Protein AF-A0A3U8JEK8-F1 (afdb_monomer_lite)

Structure (mmCIF, N/CA/C/O backbone):
data_AF-A0A3U8JEK8-F1
#
_entry.id   AF-A0A3U8JEK8-F1
#
loop_
_atom_site.group_PDB
_atom_site.id
_atom_site.type_symbol
_atom_site.label_atom_id
_atom_site.label_alt_id
_atom_site.label_comp_id
_atom_site.label_asym_id
_atom_site.label_entity_id
_atom_site.label_seq_id
_atom_site.pdbx_PDB_ins_code
_atom_site.Cartn_x
_atom_site.Cartn_y
_atom_site.Cartn_z
_atom_site.occupancy
_atom_site.B_iso_or_equiv
_atom_site.auth_seq_id
_atom_site.auth_comp_id
_atom_site.auth_asym_id
_atom_site.auth_atom_id
_atom_site.pdbx_PDB_model_num
ATOM 1 N N . MET A 1 1 ? -11.624 -4.929 42.362 1.00 54.75 1 MET A N 1
ATOM 2 C CA . MET A 1 1 ? -11.158 -5.163 40.980 1.00 54.75 1 MET A CA 1
ATOM 3 C C . MET A 1 1 ? -9.661 -4.952 40.943 1.00 54.75 1 MET A C 1
ATOM 5 O O . MET A 1 1 ? -9.185 -4.050 41.623 1.00 54.75 1 MET A O 1
ATOM 9 N N . ASP A 1 2 ? -8.935 -5.765 40.182 1.00 68.31 2 ASP A N 1
ATOM 10 C CA . ASP A 1 2 ? -7.481 -5.638 40.073 1.00 68.31 2 ASP A CA 1
ATOM 11 C C . ASP A 1 2 ? -7.107 -4.394 39.248 1.00 68.31 2 ASP A C 1
ATOM 13 O O . ASP A 1 2 ? -7.789 -4.099 38.260 1.00 68.31 2 ASP A O 1
ATOM 17 N N . PRO A 1 3 ? -6.015 -3.679 39.571 1.00 61.62 3 PRO A N 1
ATOM 18 C CA . PRO A 1 3 ? -5.603 -2.463 38.855 1.00 61.62 3 PRO A CA 1
ATOM 19 C C . PRO A 1 3 ? -5.403 -2.689 37.343 1.00 61.62 3 PRO A C 1
ATOM 21 O O . PRO A 1 3 ? -5.672 -1.806 36.531 1.00 61.62 3 PRO A O 1
ATOM 24 N N . LEU A 1 4 ? -5.030 -3.911 36.949 1.00 63.59 4 LEU A N 1
ATOM 25 C CA . LEU A 1 4 ? -4.896 -4.332 35.550 1.00 63.59 4 LEU A CA 1
ATOM 26 C C . LEU A 1 4 ? -6.236 -4.342 34.791 1.00 63.59 4 LEU A C 1
ATOM 28 O O . LEU A 1 4 ? -6.280 -4.031 33.600 1.00 63.59 4 LEU A O 1
ATOM 32 N N . THR A 1 5 ? -7.341 -4.671 35.468 1.00 73.62 5 THR A N 1
ATOM 33 C CA . THR A 1 5 ? -8.678 -4.697 34.851 1.00 73.62 5 THR A CA 1
ATOM 34 C C . THR A 1 5 ? -9.194 -3.286 34.579 1.00 73.62 5 THR A C 1
ATOM 36 O O . THR A 1 5 ? -9.658 -3.021 33.470 1.00 73.62 5 THR A O 1
ATOM 39 N N . LEU A 1 6 ? -9.005 -2.362 35.529 1.00 73.50 6 LEU A N 1
ATOM 40 C CA . LEU A 1 6 ? -9.368 -0.948 35.398 1.00 73.50 6 LEU A CA 1
ATOM 41 C C . LEU A 1 6 ? -8.579 -0.253 34.284 1.00 73.50 6 LEU A C 1
ATOM 43 O O . LEU A 1 6 ? -9.180 0.433 33.459 1.00 73.50 6 LEU A O 1
ATOM 47 N N . SER A 1 7 ? -7.274 -0.514 34.181 1.00 78.00 7 SER A N 1
ATOM 48 C CA . SER A 1 7 ? -6.440 0.023 33.098 1.00 78.00 7 SER A CA 1
ATOM 49 C C . SER A 1 7 ? -6.878 -0.469 31.710 1.00 78.00 7 SER A C 1
ATOM 51 O O . SER A 1 7 ? -7.008 0.293 30.743 1.00 78.00 7 SER A O 1
ATOM 53 N N . GLY A 1 8 ? -7.227 -1.756 31.613 1.00 76.88 8 GLY A N 1
ATOM 54 C CA . GLY A 1 8 ? -7.781 -2.337 30.392 1.00 76.88 8 GLY A CA 1
ATOM 55 C C . GLY A 1 8 ? -9.166 -1.794 30.014 1.00 76.88 8 GLY A C 1
ATOM 56 O O . GLY A 1 8 ? -9.514 -1.795 28.838 1.00 76.88 8 GLY A O 1
ATOM 57 N N . ILE A 1 9 ? -9.978 -1.352 30.978 1.00 78.06 9 ILE A N 1
ATOM 58 C CA . ILE A 1 9 ? -11.275 -0.709 30.707 1.00 78.06 9 ILE A CA 1
ATOM 59 C C . ILE A 1 9 ? -11.062 0.754 30.291 1.00 78.06 9 ILE A C 1
ATOM 61 O O . ILE A 1 9 ? -11.587 1.174 29.261 1.00 78.06 9 ILE A O 1
ATOM 65 N N . ALA A 1 10 ? -10.237 1.508 31.023 1.00 77.56 10 ALA A N 1
ATOM 66 C CA . ALA A 1 10 ? -9.929 2.909 30.740 1.00 77.56 10 ALA A CA 1
ATOM 67 C C . ALA A 1 10 ? -9.361 3.108 29.323 1.00 77.56 10 ALA A C 1
ATOM 69 O O . ALA A 1 10 ? -9.802 3.993 28.589 1.00 77.56 10 ALA A O 1
ATOM 70 N N . SER A 1 11 ? -8.440 2.242 28.894 1.00 81.50 11 SER A N 1
ATOM 71 C CA . SER A 1 11 ? -7.866 2.282 27.541 1.00 81.50 11 SER A CA 1
ATOM 72 C C . SER A 1 11 ? -8.896 2.016 26.433 1.00 81.50 11 SER A C 1
ATOM 74 O O . SER A 1 11 ? -8.909 2.728 25.426 1.00 81.50 11 SER A O 1
ATOM 76 N N . VAL A 1 12 ? -9.798 1.043 26.614 1.00 81.44 12 VAL A N 1
ATOM 77 C CA . VAL A 1 12 ? -10.878 0.749 25.651 1.00 81.44 12 VAL A CA 1
ATOM 78 C C . VAL A 1 12 ? -11.866 1.913 25.560 1.00 81.44 12 VAL A C 1
ATOM 80 O O . VAL A 1 12 ? -12.252 2.300 24.457 1.00 81.44 12 VAL A O 1
ATOM 83 N N . LEU A 1 13 ? -12.233 2.516 26.693 1.00 81.69 13 LEU A N 1
ATOM 84 C CA . LEU A 1 13 ? -13.140 3.665 26.740 1.00 81.69 13 LEU A CA 1
ATOM 85 C C . LEU A 1 13 ? -12.526 4.914 26.089 1.00 81.69 13 LEU A C 1
ATOM 87 O O . LEU A 1 13 ? -13.197 5.593 25.312 1.00 81.69 13 LEU A O 1
ATOM 91 N N . LEU A 1 14 ? -11.240 5.189 26.327 1.00 84.12 14 LEU A N 1
ATOM 92 C CA . LEU A 1 14 ? -10.523 6.298 25.683 1.00 84.12 14 LEU A CA 1
ATOM 93 C C . LEU A 1 14 ? -10.383 6.107 24.168 1.00 84.12 14 LEU A C 1
ATOM 95 O O . LEU A 1 14 ? -10.492 7.083 23.417 1.00 84.12 14 LEU A O 1
ATOM 99 N N . LYS A 1 15 ? -10.176 4.863 23.712 1.00 84.69 15 LYS A N 1
ATOM 100 C CA . LYS A 1 15 ? -10.122 4.512 22.285 1.00 84.69 15 LYS A CA 1
ATOM 101 C C . LYS A 1 15 ? -11.494 4.645 21.615 1.00 84.69 15 LYS A C 1
ATOM 103 O O . LYS A 1 15 ? -11.571 5.143 20.495 1.00 84.69 15 LYS A O 1
ATOM 108 N N . ALA A 1 16 ? -12.565 4.222 22.286 1.00 82.75 16 ALA A N 1
ATOM 109 C CA . ALA A 1 16 ? -13.933 4.340 21.780 1.00 82.75 16 ALA A CA 1
ATOM 110 C C . ALA A 1 16 ? -14.420 5.801 21.744 1.00 82.75 16 ALA A C 1
ATOM 112 O O . ALA A 1 16 ? -15.106 6.210 20.808 1.00 82.75 16 ALA A O 1
ATOM 113 N N . GLY A 1 17 ? -14.042 6.603 22.741 1.00 83.31 17 GLY A N 1
ATOM 114 C CA . GLY A 1 17 ? -14.481 7.987 22.883 1.00 83.31 17 GLY A CA 1
ATOM 115 C C . GLY A 1 17 ? -15.936 8.125 23.368 1.00 83.31 17 GLY A C 1
ATOM 116 O O . GLY A 1 17 ? -16.719 7.169 23.336 1.00 83.31 17 GLY A O 1
ATOM 117 N N . PRO A 1 18 ? -16.332 9.331 23.812 1.00 85.00 18 PRO A N 1
ATOM 118 C CA . PRO A 1 18 ? -17.586 9.540 24.540 1.00 85.00 18 PRO A CA 1
ATOM 119 C C . PRO A 1 18 ? -18.835 9.302 23.677 1.00 85.00 18 PRO A C 1
ATOM 121 O O . PRO A 1 18 ? -19.827 8.761 24.161 1.00 85.00 18 PRO A O 1
ATOM 124 N N . GLY A 1 19 ? -18.788 9.627 22.380 1.00 84.12 19 GLY A N 1
ATOM 125 C CA . GLY A 1 19 ? -19.911 9.417 21.459 1.00 84.12 19 GLY A CA 1
ATOM 126 C C . GLY A 1 19 ? -20.266 7.940 21.251 1.00 84.12 19 GLY A C 1
ATOM 127 O O . GLY A 1 19 ? -21.443 7.578 21.307 1.00 84.12 19 GLY A O 1
ATOM 128 N N . LEU A 1 20 ? -19.262 7.069 21.072 1.00 82.69 20 LEU A N 1
ATOM 129 C CA . LEU A 1 20 ? -19.507 5.632 20.920 1.00 82.69 20 LEU A CA 1
ATOM 130 C C . LEU A 1 20 ? -19.999 5.008 22.227 1.00 82.69 20 LEU A C 1
ATOM 132 O O . LEU A 1 20 ? -20.947 4.228 22.186 1.00 82.69 20 LEU A O 1
ATOM 136 N N . ILE A 1 21 ? -19.441 5.408 23.373 1.00 84.50 21 ILE A N 1
ATOM 137 C CA . ILE A 1 21 ? -19.891 4.943 24.693 1.00 84.50 21 ILE A CA 1
ATOM 138 C C . ILE A 1 21 ? -21.383 5.239 24.903 1.00 84.50 21 ILE A C 1
ATOM 140 O O . ILE A 1 21 ? -22.138 4.334 25.253 1.00 84.50 21 ILE A O 1
ATOM 144 N N . ARG A 1 22 ? -21.831 6.469 24.614 1.00 86.25 22 ARG A N 1
ATOM 145 C CA . ARG A 1 22 ? -23.251 6.853 24.715 1.00 86.25 22 ARG A CA 1
ATOM 146 C C . ARG A 1 22 ? -24.132 6.071 23.746 1.00 86.25 22 ARG A C 1
ATOM 148 O O . ARG A 1 22 ? -25.223 5.648 24.113 1.00 86.25 22 ARG A O 1
ATOM 155 N N . SER A 1 23 ? -23.669 5.860 22.512 1.00 85.44 23 SER A N 1
ATOM 156 C CA . SER A 1 23 ? -24.436 5.103 21.513 1.00 85.44 23 SER A CA 1
ATOM 157 C C . SER A 1 23 ? -24.637 3.640 21.919 1.00 85.44 23 SER A C 1
ATOM 159 O O . SER A 1 23 ? -25.752 3.133 21.836 1.00 85.44 23 SER A O 1
ATOM 161 N N . VAL A 1 24 ? -23.589 2.997 22.443 1.00 83.38 24 VAL A N 1
ATOM 162 C CA . VAL A 1 24 ? -23.648 1.616 22.930 1.00 83.38 24 VAL A CA 1
ATOM 163 C C . VAL A 1 24 ? -24.500 1.549 24.197 1.00 83.38 24 VAL A C 1
ATOM 165 O O . VAL A 1 24 ? -25.422 0.745 24.261 1.00 83.38 24 VAL A O 1
ATOM 168 N N . GLY A 1 25 ? -24.311 2.465 25.151 1.00 81.50 25 GLY A N 1
ATOM 169 C CA . GLY A 1 25 ? -25.157 2.556 26.346 1.00 81.50 25 GLY A CA 1
ATOM 170 C C . GLY A 1 25 ? -26.652 2.679 26.029 1.00 81.50 25 GLY A C 1
ATOM 171 O O . GLY A 1 25 ? -27.472 2.003 26.650 1.00 81.50 25 GLY A O 1
ATOM 172 N N . ARG A 1 26 ? -27.009 3.470 25.008 1.00 85.94 26 ARG A N 1
ATOM 173 C CA . ARG A 1 26 ? -28.392 3.606 24.521 1.00 85.94 26 ARG A CA 1
ATOM 174 C C . ARG A 1 26 ? -28.915 2.354 23.819 1.00 85.94 26 ARG A C 1
ATOM 176 O O . ARG A 1 26 ? -30.090 2.039 23.977 1.00 85.94 26 ARG A O 1
ATOM 183 N N . TRP A 1 27 ? -28.077 1.647 23.059 1.00 82.19 27 TRP A N 1
ATOM 184 C CA . TRP A 1 27 ? -28.460 0.395 22.394 1.00 82.19 27 TRP A CA 1
ATOM 185 C C . TRP A 1 27 ? -28.739 -0.746 23.369 1.00 82.19 27 TRP A C 1
ATOM 187 O O . TRP A 1 27 ? -29.623 -1.556 23.104 1.00 82.19 27 TRP A O 1
ATOM 197 N N . PHE A 1 28 ? -28.026 -0.799 24.494 1.00 78.12 28 PHE A N 1
ATOM 198 C CA . PHE A 1 28 ? -28.189 -1.869 25.480 1.00 78.12 28 PHE A CA 1
ATOM 199 C C . PHE A 1 28 ? -29.181 -1.531 26.610 1.00 78.12 28 PHE A C 1
ATOM 201 O O . PHE A 1 28 ? -29.652 -2.438 27.293 1.00 78.12 28 PHE A O 1
ATOM 208 N N . GLY A 1 29 ? -29.587 -0.262 26.746 1.00 78.62 29 GLY A N 1
ATOM 209 C CA . GLY A 1 29 ? -30.708 0.170 27.590 1.00 78.62 29 GLY A CA 1
ATOM 210 C C . GLY A 1 29 ? -30.479 0.013 29.101 1.00 78.62 29 GLY A C 1
ATOM 211 O O . GLY A 1 29 ? -29.390 -0.321 29.552 1.00 78.62 29 GLY A O 1
ATOM 212 N N . GLY A 1 30 ? -31.503 0.298 29.913 1.00 76.25 30 GLY A N 1
ATOM 213 C CA . GLY A 1 30 ? -31.498 0.043 31.365 1.00 76.25 30 GLY A CA 1
ATOM 214 C C . GLY A 1 30 ? -30.416 0.784 32.173 1.00 76.25 30 GLY A C 1
ATOM 215 O O . GLY A 1 30 ? -30.031 1.907 31.846 1.00 76.25 30 GLY A O 1
ATOM 216 N N . GLY A 1 31 ? -29.923 0.146 33.245 1.00 65.75 31 GLY A N 1
ATOM 217 C CA . GLY A 1 31 ? -28.885 0.703 34.132 1.00 65.75 31 GLY A CA 1
ATOM 218 C C . GLY A 1 31 ? -27.553 0.989 33.425 1.00 65.75 31 GLY A C 1
ATOM 219 O O . GLY A 1 31 ? -26.881 1.965 33.752 1.00 65.75 31 GLY A O 1
ATOM 220 N N . THR A 1 32 ? -27.234 0.224 32.375 1.00 67.50 32 THR A N 1
ATOM 221 C CA . THR A 1 32 ? -26.045 0.421 31.534 1.00 67.50 32 THR A CA 1
ATOM 222 C C . THR A 1 32 ? -26.053 1.741 30.762 1.00 67.50 32 THR A C 1
ATOM 224 O O . THR A 1 32 ? -24.981 2.285 30.516 1.00 67.50 32 THR A O 1
ATOM 227 N N . SER A 1 33 ? -27.219 2.317 30.438 1.00 75.94 33 SER A N 1
ATOM 228 C CA . SER A 1 33 ? -27.292 3.639 29.792 1.00 75.94 33 SER A CA 1
ATOM 229 C C . SER A 1 33 ? -26.856 4.759 30.739 1.00 75.94 33 SER A C 1
ATOM 231 O O . SER A 1 33 ? -26.094 5.634 30.339 1.00 75.94 33 SER A O 1
ATOM 233 N N . ALA A 1 34 ? -27.297 4.721 32.001 1.00 77.19 34 ALA A N 1
ATOM 234 C CA . ALA A 1 34 ? -26.948 5.739 32.993 1.00 77.19 34 ALA A CA 1
ATOM 235 C C . ALA A 1 34 ? -25.458 5.677 33.372 1.00 77.19 34 ALA A C 1
ATOM 237 O O . ALA A 1 34 ? -24.795 6.710 33.479 1.00 77.19 34 ALA A O 1
ATOM 238 N N . ALA A 1 35 ? -24.908 4.466 33.515 1.00 76.81 35 ALA A N 1
ATOM 239 C CA . ALA A 1 35 ? -23.475 4.280 33.722 1.00 76.81 35 ALA A CA 1
ATOM 240 C C . ALA A 1 35 ? -22.652 4.698 32.493 1.00 76.81 35 ALA A C 1
ATOM 242 O O . ALA A 1 35 ? -21.633 5.368 32.649 1.00 76.81 35 ALA A O 1
ATOM 243 N N . ALA A 1 36 ? -23.105 4.379 31.276 1.00 78.88 36 ALA A N 1
ATOM 244 C CA . ALA A 1 36 ? -22.438 4.802 30.047 1.00 78.88 36 ALA A CA 1
ATOM 245 C C . ALA A 1 36 ? -22.442 6.328 29.870 1.00 78.88 36 ALA A C 1
ATOM 247 O O . ALA A 1 36 ? -21.416 6.883 29.488 1.00 78.88 36 ALA A O 1
ATOM 248 N N . ASP A 1 37 ? -23.538 7.023 30.184 1.00 83.19 37 ASP A N 1
ATOM 249 C CA . ASP A 1 37 ? -23.593 8.490 30.118 1.00 83.19 37 ASP A CA 1
ATOM 250 C C . ASP A 1 37 ? -22.648 9.142 31.140 1.00 83.19 37 ASP A C 1
ATOM 252 O O . ASP A 1 37 ? -21.927 10.086 30.801 1.00 83.19 37 ASP A O 1
ATOM 256 N N . SER A 1 38 ? -22.587 8.599 32.362 1.00 80.81 38 SER A N 1
ATOM 257 C CA . SER A 1 38 ? -21.653 9.051 33.400 1.00 80.81 38 SER A CA 1
ATOM 258 C C . SER A 1 38 ? -20.195 8.854 32.974 1.00 80.81 38 SER A C 1
ATOM 260 O O . SER A 1 38 ? -19.396 9.790 33.015 1.00 80.81 38 SER A O 1
ATOM 262 N N . VAL A 1 39 ? -19.855 7.664 32.478 1.00 79.94 39 VAL A N 1
ATOM 263 C CA . VAL A 1 39 ? -18.495 7.324 32.039 1.00 79.94 39 VAL A CA 1
ATOM 264 C C . VAL A 1 39 ? -18.102 8.077 30.770 1.00 79.94 39 VAL A C 1
ATOM 266 O O . VAL A 1 39 ? -16.962 8.521 30.657 1.00 79.94 39 VAL A O 1
ATOM 269 N N . ALA A 1 40 ? -19.029 8.307 29.840 1.00 81.81 40 ALA A N 1
ATOM 270 C CA . ALA A 1 40 ? -18.790 9.171 28.690 1.00 81.81 40 ALA A CA 1
ATOM 271 C C . ALA A 1 40 ? -18.484 10.610 29.123 1.00 81.81 40 ALA A C 1
ATOM 273 O O . ALA A 1 40 ? -17.552 11.207 28.593 1.00 81.81 40 ALA A O 1
ATOM 274 N N . GLY A 1 41 ? -19.206 11.139 30.119 1.00 83.88 41 GLY A N 1
ATOM 275 C CA . GLY A 1 41 ? -18.896 12.438 30.724 1.00 83.88 41 GLY A CA 1
ATOM 276 C C . GLY A 1 41 ? -17.515 12.468 31.391 1.00 83.88 41 GLY A C 1
ATOM 277 O O . GLY A 1 41 ? -16.783 13.446 31.253 1.00 83.88 41 GLY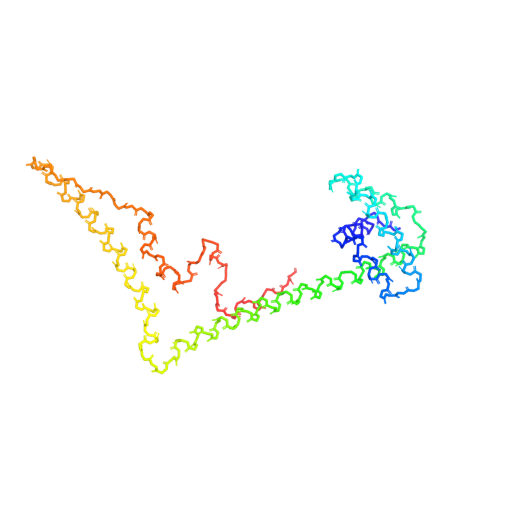 A O 1
ATOM 278 N N . MET A 1 42 ? -17.100 11.377 32.048 1.00 81.75 42 MET A N 1
ATOM 279 C CA . MET A 1 42 ? -15.744 11.264 32.601 1.00 81.75 42 MET A CA 1
ATOM 280 C C . MET A 1 42 ? -14.676 11.270 31.502 1.00 81.75 42 MET A C 1
ATOM 282 O O . MET A 1 42 ? -13.713 12.027 31.612 1.00 81.75 42 MET A O 1
ATOM 286 N N . VAL A 1 43 ? -14.858 10.485 30.437 1.00 81.81 43 VAL A N 1
ATOM 287 C CA . VAL A 1 43 ? -13.934 10.414 29.289 1.00 81.81 43 VAL A CA 1
ATOM 288 C C . VAL A 1 43 ? -13.834 11.760 28.565 1.00 81.81 43 VAL A C 1
ATOM 290 O O . VAL A 1 43 ? -12.738 12.165 28.190 1.00 81.81 43 VAL A O 1
ATOM 293 N N . GLU A 1 44 ? -14.953 12.464 28.397 1.00 85.56 44 GLU A N 1
ATOM 294 C CA . GLU A 1 44 ? -15.009 13.808 27.807 1.00 85.56 44 GLU A CA 1
ATOM 295 C C . GLU A 1 44 ? -14.269 14.824 28.683 1.00 85.56 44 GLU A C 1
ATOM 297 O O . GLU A 1 44 ? -13.352 15.482 28.198 1.00 85.56 44 GLU A O 1
ATOM 302 N N . SER A 1 45 ? -14.541 14.837 29.996 1.00 83.06 45 SER A N 1
ATOM 303 C CA . SER A 1 45 ? -13.843 15.725 30.936 1.00 83.06 45 SER A CA 1
ATOM 304 C C . SER A 1 45 ? -12.330 15.508 30.929 1.00 83.06 45 SER A C 1
ATOM 306 O O . SER A 1 45 ? -11.575 16.468 30.973 1.00 83.06 45 SER A O 1
ATOM 308 N N . VAL A 1 46 ? -11.880 14.250 30.850 1.00 82.06 46 VAL A N 1
ATOM 309 C CA . VAL A 1 46 ? -10.458 13.890 30.878 1.00 82.06 46 VAL A CA 1
ATOM 310 C C . VAL A 1 46 ? -9.766 14.255 29.564 1.00 82.06 46 VAL A C 1
ATOM 312 O O . VAL A 1 46 ? -8.637 14.736 29.602 1.00 82.06 46 VAL A O 1
ATOM 315 N N . ARG A 1 47 ? -10.434 14.073 28.417 1.00 80.62 47 ARG A N 1
ATOM 316 C CA . ARG A 1 47 ? -9.898 14.454 27.100 1.00 80.62 47 ARG A CA 1
ATOM 317 C C . ARG A 1 47 ? -9.777 15.962 26.915 1.00 80.62 47 ARG A C 1
ATOM 319 O O . ARG A 1 47 ? -8.830 16.407 26.280 1.00 80.62 47 ARG A O 1
ATOM 326 N N . GLU A 1 48 ? -10.720 16.738 27.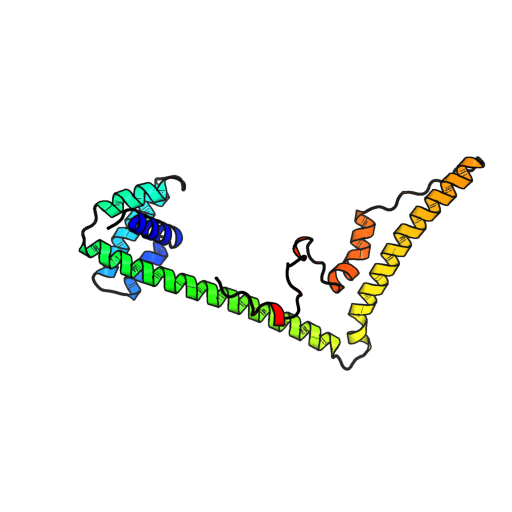440 1.00 81.25 48 GLU A N 1
ATOM 327 C CA . GLU A 1 48 ? -10.673 18.202 27.341 1.00 81.25 48 GLU A CA 1
ATOM 328 C C . GLU A 1 48 ? -9.647 18.815 28.298 1.00 81.25 48 GLU A C 1
ATOM 330 O O . GLU A 1 48 ? -9.034 19.831 27.977 1.00 81.25 48 GLU A O 1
ATOM 335 N N . SER A 1 49 ? -9.440 18.205 29.471 1.00 76.00 49 SER A N 1
ATOM 336 C CA . SER A 1 49 ? -8.622 18.802 30.527 1.00 76.00 49 SER A CA 1
ATOM 337 C C . SER A 1 49 ? -7.145 18.403 30.515 1.00 76.00 49 SER A C 1
ATOM 339 O O . SER A 1 49 ? -6.356 19.059 31.192 1.00 76.00 49 SER A O 1
ATOM 341 N N . LEU A 1 50 ? -6.762 17.301 29.854 1.00 78.69 50 LEU A N 1
ATOM 342 C CA . LEU A 1 50 ? -5.440 16.686 30.044 1.00 78.69 50 LEU A CA 1
ATOM 343 C C . LEU A 1 50 ? -4.770 16.235 28.733 1.00 78.69 50 LEU A C 1
ATOM 345 O O . LEU A 1 50 ? -5.447 15.728 27.836 1.00 78.69 50 LEU A O 1
ATOM 349 N N . PRO A 1 51 ? -3.428 16.325 28.644 1.00 77.38 51 PRO A N 1
ATOM 350 C CA . PRO A 1 51 ? -2.658 15.745 27.547 1.00 77.38 51 PRO A CA 1
ATOM 351 C C . PRO A 1 51 ? -2.726 14.207 27.547 1.00 77.38 51 PRO A C 1
ATOM 353 O O . PRO A 1 51 ? -2.823 13.571 28.600 1.00 77.38 51 PRO A O 1
ATOM 356 N N . ASP A 1 52 ? -2.628 13.604 26.357 1.00 74.00 52 ASP A N 1
ATOM 357 C CA . ASP A 1 52 ? -2.864 12.171 26.094 1.00 74.00 52 ASP A CA 1
ATOM 358 C C . ASP A 1 52 ? -2.085 11.203 27.004 1.00 74.00 52 ASP A C 1
ATOM 360 O O . ASP A 1 52 ? -2.552 10.101 27.296 1.00 74.00 52 ASP A O 1
ATOM 364 N N . THR A 1 53 ? -0.918 11.614 27.502 1.00 73.75 53 THR A N 1
ATOM 365 C CA . THR A 1 53 ? -0.059 10.810 28.385 1.00 73.75 53 THR A CA 1
ATOM 366 C C . THR A 1 53 ? -0.631 10.605 29.790 1.00 73.75 53 THR A C 1
ATOM 368 O O . THR A 1 53 ? -0.259 9.643 30.461 1.00 73.75 53 THR A O 1
ATOM 371 N N . GLU A 1 54 ? -1.524 11.484 30.253 1.00 78.31 54 GLU A N 1
ATOM 372 C CA . GLU A 1 54 ? -2.071 11.458 31.621 1.00 78.31 54 GLU A CA 1
ATOM 373 C C . GLU A 1 54 ? -3.540 11.022 31.681 1.00 78.31 54 GLU A C 1
ATOM 375 O O . GLU A 1 54 ? -4.024 10.606 32.737 1.00 78.31 54 GLU A O 1
ATOM 380 N N . GLN A 1 55 ? -4.233 11.028 30.539 1.00 78.00 55 GLN A N 1
ATOM 381 C CA . GLN A 1 55 ? -5.658 10.703 30.445 1.00 78.00 55 GLN A CA 1
ATOM 382 C C . GLN A 1 55 ? -5.991 9.310 31.004 1.00 78.00 55 GLN A C 1
ATOM 384 O O . GLN A 1 55 ? -6.981 9.149 31.715 1.00 78.00 55 GLN A O 1
ATOM 389 N N . GLN A 1 56 ? -5.151 8.304 30.736 1.00 76.88 56 GLN A N 1
ATOM 390 C CA . GLN A 1 56 ? -5.375 6.932 31.214 1.00 76.88 56 GLN A CA 1
ATOM 391 C C . GLN A 1 56 ? -5.331 6.834 32.742 1.00 76.88 56 GLN A C 1
ATOM 393 O O . GLN A 1 56 ? -6.253 6.297 33.351 1.00 76.88 56 GLN A O 1
ATOM 398 N N . ARG A 1 57 ? -4.308 7.419 33.373 1.00 79.56 57 ARG A N 1
ATOM 399 C CA . ARG A 1 57 ? -4.114 7.351 34.830 1.00 79.56 57 ARG A CA 1
ATOM 400 C C . ARG A 1 57 ? -5.210 8.090 35.594 1.00 79.56 57 ARG A C 1
ATOM 402 O O . ARG A 1 57 ? -5.690 7.606 36.614 1.00 79.56 57 ARG A O 1
ATOM 409 N N . VAL A 1 58 ? -5.621 9.257 35.099 1.00 79.75 58 VAL A N 1
ATOM 410 C CA . VAL A 1 58 ? -6.673 10.054 35.746 1.00 79.75 58 VAL A CA 1
ATOM 411 C C . VAL A 1 58 ? -8.045 9.402 35.571 1.00 79.75 58 VAL A C 1
ATOM 413 O O . VAL A 1 58 ? -8.860 9.426 36.495 1.00 79.75 58 VAL A O 1
ATOM 416 N N . LEU A 1 59 ? -8.301 8.766 34.424 1.00 79.00 59 LEU A N 1
ATOM 417 C CA . LEU A 1 59 ? -9.528 8.001 34.220 1.00 79.00 59 LEU A CA 1
ATOM 418 C C . LEU A 1 59 ? -9.584 6.772 35.141 1.00 79.00 59 LEU A C 1
ATOM 420 O O . LEU A 1 59 ? -10.616 6.542 35.761 1.00 79.00 59 LEU A O 1
ATOM 424 N N . GLU A 1 60 ? -8.478 6.042 35.311 1.00 80.00 60 GLU A N 1
ATOM 425 C CA . GLU A 1 60 ? -8.381 4.926 36.266 1.00 80.00 60 GLU A CA 1
ATOM 426 C C . GLU A 1 60 ? -8.704 5.364 37.705 1.00 80.00 60 GLU A C 1
ATOM 428 O O . GLU A 1 60 ? -9.487 4.706 38.391 1.00 80.00 60 GLU A O 1
ATOM 433 N N . GLN A 1 61 ? -8.163 6.504 38.150 1.00 80.19 61 GLN A N 1
ATOM 434 C CA . GLN A 1 61 ? -8.442 7.057 39.481 1.00 80.19 61 GLN A CA 1
ATOM 435 C C . GLN A 1 61 ? -9.916 7.440 39.660 1.00 80.19 61 GLN A C 1
ATOM 437 O O . GLN A 1 61 ? -10.500 7.157 40.705 1.00 80.19 61 GLN A O 1
ATOM 442 N N . LYS A 1 62 ? -10.539 8.042 38.637 1.00 77.25 62 LYS A N 1
ATOM 443 C CA . LYS A 1 62 ? -11.974 8.374 38.648 1.00 77.25 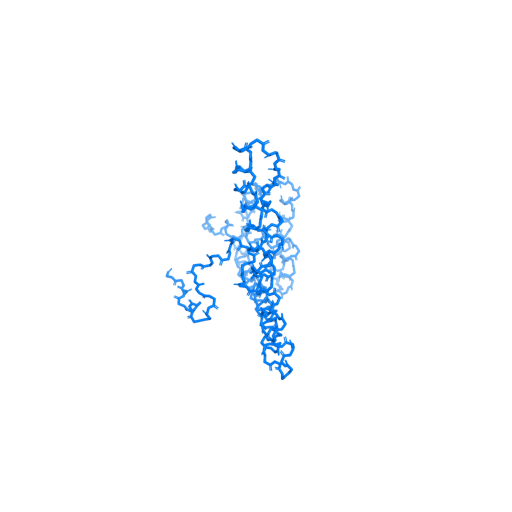62 LYS A CA 1
ATOM 444 C C . LYS A 1 62 ? -12.868 7.134 38.587 1.00 77.25 62 LYS A C 1
ATOM 446 O O . LYS A 1 62 ? -13.974 7.155 39.108 1.00 77.25 62 LYS A O 1
ATOM 451 N N . MET A 1 63 ? -12.405 6.052 37.968 1.00 73.62 63 MET A N 1
ATOM 452 C CA . MET A 1 63 ? -13.137 4.787 37.913 1.00 73.62 63 MET A CA 1
ATOM 453 C C . MET A 1 63 ? -13.027 3.982 39.213 1.00 73.62 63 MET A C 1
ATOM 455 O O . MET A 1 63 ? -13.934 3.218 39.532 1.00 73.62 63 MET A O 1
ATOM 459 N N . ALA A 1 64 ? -11.957 4.170 39.990 1.00 78.81 64 ALA A N 1
ATOM 460 C CA . ALA A 1 64 ? -11.772 3.512 41.283 1.00 78.81 64 ALA A CA 1
ATOM 461 C C . ALA A 1 64 ? -12.767 3.981 42.365 1.00 78.81 64 ALA A C 1
ATOM 463 O O . ALA A 1 64 ? -12.937 3.292 43.369 1.00 78.81 64 ALA A O 1
ATOM 464 N N . THR A 1 65 ? -13.429 5.128 42.173 1.00 78.44 65 THR A N 1
ATOM 465 C CA . THR A 1 65 ? -14.440 5.669 43.098 1.00 78.44 65 THR A CA 1
ATOM 466 C C . THR A 1 65 ? -15.873 5.231 42.771 1.00 78.44 65 THR A C 1
ATOM 468 O O . THR A 1 65 ? -16.795 5.576 43.511 1.00 78.44 65 THR A O 1
ATOM 471 N N . LEU A 1 66 ? -16.079 4.480 41.682 1.00 76.31 66 LEU A N 1
ATOM 472 C CA . LEU A 1 66 ? -17.397 4.009 41.248 1.00 76.31 66 LEU A CA 1
ATOM 473 C C . LEU A 1 66 ? -17.937 2.883 42.139 1.00 76.31 66 LEU A C 1
ATOM 475 O O . LEU A 1 66 ? -17.180 2.128 42.754 1.00 76.31 66 LEU A O 1
ATOM 479 N N . SER A 1 67 ? -19.265 2.742 42.183 1.00 77.62 67 SER A N 1
ATOM 480 C CA . SER A 1 67 ? -19.900 1.668 42.948 1.00 77.62 67 SER A CA 1
ATOM 481 C C . SER A 1 67 ? -19.629 0.289 42.316 1.00 77.62 67 SER A C 1
ATOM 483 O O . SER A 1 67 ? -19.443 0.188 41.098 1.00 77.62 67 SER A O 1
ATOM 485 N N . PRO A 1 68 ? -19.657 -0.807 43.100 1.00 74.06 68 PRO A N 1
ATOM 486 C CA . PRO A 1 68 ? -19.465 -2.161 42.570 1.00 74.06 68 PRO A CA 1
ATOM 487 C C . PRO A 1 68 ? -20.445 -2.525 41.443 1.00 74.06 68 PRO A C 1
ATOM 489 O O . PRO A 1 68 ? -20.080 -3.234 40.509 1.00 74.06 68 PRO A O 1
ATOM 492 N N . GLU A 1 69 ? -21.672 -2.003 41.494 1.00 77.94 69 GLU A N 1
ATOM 493 C CA . GLU A 1 69 ? -22.697 -2.211 40.465 1.00 77.94 69 GLU A CA 1
ATOM 494 C C . GLU A 1 69 ? -22.348 -1.510 39.142 1.00 77.94 69 GLU A C 1
ATOM 496 O O . GLU A 1 69 ? -22.535 -2.079 38.065 1.00 77.94 69 GLU A O 1
ATOM 501 N N . GLN A 1 70 ? -21.784 -0.300 39.204 1.00 75.12 70 GLN A N 1
ATOM 502 C CA . GLN A 1 70 ? -21.332 0.448 38.025 1.00 75.12 70 GLN A CA 1
ATOM 503 C C . GLN A 1 70 ? -20.111 -0.206 37.367 1.00 75.12 70 GLN A C 1
ATOM 505 O O . GLN A 1 70 ? -19.981 -0.180 36.145 1.00 75.12 70 GLN A O 1
ATOM 510 N N . LEU A 1 71 ? -19.241 -0.836 38.160 1.00 77.12 71 LEU A N 1
ATOM 511 C CA . LEU A 1 71 ? -18.077 -1.567 37.657 1.00 77.12 71 LEU A CA 1
ATOM 512 C C . LEU A 1 71 ? -18.473 -2.802 36.831 1.00 77.12 71 LEU A C 1
ATOM 514 O O . LEU A 1 71 ? -17.912 -3.024 35.760 1.00 77.12 71 LEU A O 1
ATOM 518 N N . VAL A 1 72 ? -19.493 -3.553 37.259 1.00 82.44 72 VAL A N 1
ATOM 519 C CA . VAL A 1 72 ? -20.024 -4.685 36.474 1.00 82.44 72 VAL A CA 1
ATOM 520 C C . VAL A 1 72 ? -20.628 -4.198 35.153 1.00 82.44 72 VAL A C 1
ATOM 522 O O . VAL A 1 72 ? -20.394 -4.789 34.100 1.00 82.44 72 VAL A O 1
ATOM 525 N N . GLN A 1 73 ? -21.363 -3.083 35.178 1.00 80.00 73 GLN A N 1
ATOM 526 C CA . GLN A 1 73 ? -21.915 -2.477 33.963 1.00 80.00 73 GLN A CA 1
ATOM 527 C C . GLN A 1 73 ? -20.809 -2.000 33.007 1.00 80.00 73 GLN A C 1
ATOM 529 O O . GLN A 1 73 ? -20.935 -2.155 31.791 1.00 80.00 73 GLN A O 1
ATOM 534 N N . LEU A 1 74 ? -19.689 -1.502 33.531 1.00 79.75 74 LEU A N 1
ATOM 535 C CA . LEU A 1 74 ? -18.523 -1.126 32.730 1.00 79.75 74 LEU A CA 1
ATOM 536 C C . LEU A 1 74 ? -17.836 -2.315 32.062 1.00 79.75 74 LEU A C 1
ATOM 538 O O . LEU A 1 74 ? -17.439 -2.202 30.901 1.00 79.75 74 LEU A O 1
ATOM 542 N N . ASP A 1 75 ? -17.734 -3.454 32.745 1.00 81.25 75 ASP A N 1
ATOM 543 C CA . ASP A 1 75 ? -17.216 -4.681 32.137 1.00 81.25 75 ASP A CA 1
ATOM 544 C C . ASP A 1 75 ? -18.111 -5.151 30.985 1.00 81.25 75 ASP A C 1
ATOM 546 O O . ASP A 1 75 ? -17.609 -5.483 29.907 1.00 81.25 75 ASP A O 1
ATOM 550 N N . THR A 1 76 ? -19.439 -5.097 31.153 1.00 84.44 76 THR A N 1
ATOM 551 C CA . THR A 1 76 ? -20.369 -5.431 30.058 1.00 84.44 76 THR A CA 1
ATOM 552 C C . THR A 1 76 ? -20.222 -4.479 28.871 1.00 84.44 76 THR A C 1
ATOM 554 O O . THR A 1 76 ? -20.124 -4.927 27.726 1.00 84.44 76 THR A O 1
ATOM 557 N N . LEU A 1 77 ? -20.102 -3.175 29.138 1.00 82.69 77 LEU A N 1
ATOM 558 C CA . LEU A 1 77 ? -19.894 -2.150 28.120 1.00 82.69 77 LEU A CA 1
ATOM 559 C C . LEU A 1 77 ? -18.559 -2.347 27.383 1.00 82.69 77 LEU A C 1
ATOM 561 O O . LEU A 1 77 ? -18.498 -2.220 26.161 1.00 82.69 77 LEU A O 1
ATOM 565 N N . LYS A 1 78 ? -17.486 -2.699 28.101 1.00 84.56 78 LYS A N 1
ATOM 566 C CA . LYS A 1 78 ? -16.178 -3.005 27.510 1.00 84.56 78 LYS A CA 1
ATOM 567 C C . LYS A 1 78 ? -16.265 -4.184 26.548 1.00 84.56 78 LYS A C 1
ATOM 569 O O . LYS A 1 78 ? -15.757 -4.078 25.434 1.00 84.56 78 LYS A O 1
ATOM 574 N N . VAL A 1 79 ? -16.891 -5.287 26.960 1.00 88.62 79 VAL A N 1
ATOM 575 C CA . VAL A 1 79 ? -17.031 -6.481 26.111 1.00 88.62 79 VAL A CA 1
ATOM 576 C C . VAL A 1 79 ? -17.790 -6.138 24.828 1.00 88.62 79 VAL A C 1
ATOM 578 O O . VAL A 1 79 ? -17.351 -6.507 23.740 1.00 88.62 79 VAL A O 1
ATOM 581 N N . GLN A 1 80 ? -18.870 -5.363 24.932 1.00 84.69 80 GLN A N 1
ATOM 582 C CA . GLN A 1 80 ? -19.654 -4.914 23.775 1.00 84.69 80 GLN A CA 1
ATOM 583 C C . GLN A 1 80 ? -18.845 -4.005 22.841 1.00 84.69 80 GLN A C 1
ATOM 585 O O . GLN A 1 80 ? -18.857 -4.187 21.624 1.00 84.69 80 GLN A O 1
ATOM 590 N N . LEU A 1 81 ? -18.091 -3.050 23.394 1.00 85.38 81 LEU A N 1
ATOM 591 C CA . LEU A 1 81 ? -17.217 -2.176 22.608 1.00 85.38 81 LEU A CA 1
ATOM 592 C C . LEU A 1 81 ? -16.115 -2.963 21.888 1.00 85.38 81 LEU A C 1
ATOM 594 O O . LEU A 1 81 ? -15.811 -2.671 20.732 1.00 85.38 81 LEU A O 1
ATOM 598 N N . GLN A 1 82 ? -15.538 -3.974 22.540 1.00 87.44 82 GLN A N 1
ATOM 599 C CA . GLN A 1 82 ? -14.532 -4.844 21.931 1.00 87.44 82 GLN A CA 1
ATOM 600 C C . GLN A 1 82 ? -15.119 -5.697 20.803 1.00 87.44 82 GLN A C 1
ATOM 602 O O . GLN A 1 82 ? -14.492 -5.812 19.752 1.00 87.44 82 GLN A O 1
ATOM 607 N N . GLN A 1 83 ? -16.323 -6.248 20.979 1.00 88.94 83 GLN A N 1
ATOM 608 C CA . GLN A 1 83 ? -17.023 -6.980 19.917 1.00 88.94 83 GLN A CA 1
ATOM 609 C C . GLN A 1 83 ? -17.268 -6.090 18.691 1.00 88.94 83 GLN A C 1
ATOM 611 O O . GLN A 1 83 ? -16.936 -6.489 17.576 1.00 88.94 83 GLN A O 1
ATOM 616 N N . LEU A 1 84 ? -17.741 -4.856 18.894 1.00 87.94 84 LEU A N 1
ATOM 617 C CA . LEU A 1 84 ? -17.942 -3.896 17.805 1.00 87.94 84 LEU A CA 1
ATOM 618 C C . LEU A 1 84 ? -16.632 -3.498 17.107 1.00 87.94 84 LEU A C 1
ATOM 620 O O . LEU A 1 84 ? -16.617 -3.347 15.885 1.00 87.94 84 LEU A O 1
ATOM 624 N N . ASP A 1 85 ? -15.529 -3.323 17.845 1.00 87.00 85 ASP A N 1
ATOM 625 C CA . ASP A 1 85 ? -14.216 -3.033 17.244 1.00 87.00 85 ASP A CA 1
ATOM 626 C C . ASP A 1 85 ? -13.745 -4.207 16.371 1.00 87.00 85 ASP A C 1
ATOM 628 O O . ASP A 1 85 ? -13.321 -4.008 15.232 1.00 87.00 85 ASP A O 1
ATOM 632 N N . VAL A 1 86 ? -13.901 -5.442 16.856 1.00 92.06 86 VAL A N 1
ATOM 633 C CA . VAL A 1 86 ? -13.570 -6.656 16.092 1.00 92.06 86 VAL A CA 1
ATOM 634 C C . VAL A 1 86 ? -14.434 -6.778 14.835 1.00 92.06 86 VAL A C 1
ATOM 636 O O . VAL A 1 86 ? -13.907 -7.061 13.757 1.00 92.06 86 VAL A O 1
ATOM 639 N N . GLU A 1 87 ? -15.741 -6.530 14.926 1.00 92.25 87 GLU A N 1
ATOM 640 C CA . GLU A 1 87 ? -16.637 -6.560 13.765 1.00 92.25 87 GLU A CA 1
ATOM 641 C C . GLU A 1 87 ? -16.277 -5.493 12.730 1.00 92.25 87 GLU A C 1
ATOM 643 O O . GLU A 1 87 ? -16.182 -5.799 11.540 1.00 92.25 87 GLU A O 1
ATOM 648 N N . ARG A 1 88 ? -15.990 -4.260 13.162 1.00 87.69 88 ARG A N 1
ATOM 649 C CA . ARG A 1 88 ? -15.524 -3.197 12.259 1.00 87.69 88 ARG A CA 1
ATOM 650 C C . ARG A 1 88 ? -14.222 -3.576 11.570 1.00 87.69 88 ARG A C 1
ATOM 652 O O . ARG A 1 88 ? -14.107 -3.408 10.359 1.00 87.69 88 ARG A O 1
ATOM 659 N N . GLN A 1 89 ? -13.256 -4.113 12.313 1.00 90.38 89 GLN A N 1
ATOM 660 C CA . GLN A 1 89 ? -11.993 -4.571 11.738 1.00 90.38 89 GLN A CA 1
ATOM 661 C C . GLN A 1 89 ? -12.224 -5.686 10.719 1.00 90.38 89 GLN A C 1
ATOM 663 O O . GLN A 1 89 ? -11.644 -5.649 9.635 1.00 90.38 89 GLN A O 1
ATOM 668 N N . LYS A 1 90 ? -13.118 -6.634 11.014 1.00 94.00 90 LYS A N 1
ATOM 669 C CA . LYS A 1 90 ? -13.499 -7.692 10.076 1.00 94.00 90 LYS A CA 1
ATOM 670 C C . LYS A 1 90 ? -14.109 -7.121 8.796 1.00 94.00 90 LYS A C 1
ATOM 672 O O . LYS A 1 90 ? -13.721 -7.559 7.719 1.00 94.00 90 LYS A O 1
ATOM 677 N N . LEU A 1 91 ? -15.011 -6.143 8.897 1.00 92.62 91 LEU A N 1
ATOM 678 C CA . LEU A 1 91 ? -15.627 -5.492 7.735 1.00 92.62 91 LEU A CA 1
ATOM 679 C C . LEU A 1 91 ? -14.596 -4.738 6.887 1.00 92.62 91 LEU A C 1
ATOM 681 O O . LEU A 1 91 ? -14.574 -4.908 5.674 1.00 92.62 91 LEU A O 1
ATOM 685 N N . VAL A 1 92 ? -13.691 -3.981 7.513 1.00 91.88 92 VAL A N 1
ATOM 686 C CA . VAL A 1 92 ? -12.613 -3.268 6.805 1.00 91.88 92 VAL A CA 1
ATOM 687 C C . VAL A 1 92 ? -11.660 -4.242 6.112 1.00 91.88 92 VAL A C 1
ATOM 689 O O . VAL A 1 92 ? -11.230 -4.006 4.984 1.00 91.88 92 VAL A O 1
ATOM 692 N N . LEU A 1 93 ? -11.303 -5.345 6.773 1.00 92.25 93 LEU A N 1
ATOM 693 C CA . LEU A 1 93 ? -10.446 -6.367 6.175 1.00 92.25 93 LEU A CA 1
ATOM 694 C C . LEU A 1 93 ? -11.154 -7.106 5.035 1.00 92.25 93 LEU A C 1
ATOM 696 O O . LEU A 1 93 ? -10.518 -7.376 4.018 1.00 92.25 93 LEU A O 1
ATOM 700 N N . ALA A 1 94 ? -12.449 -7.395 5.179 1.00 93.56 94 ALA A N 1
ATOM 701 C CA . ALA A 1 94 ? -13.259 -8.014 4.136 1.00 93.56 94 ALA A CA 1
ATOM 702 C C . ALA A 1 94 ? -13.385 -7.105 2.906 1.00 93.56 94 ALA A C 1
ATOM 704 O O . ALA A 1 94 ? -13.173 -7.577 1.793 1.00 93.56 94 ALA A O 1
ATOM 705 N N . ASP A 1 95 ? -13.635 -5.810 3.105 1.00 91.75 95 ASP A N 1
ATOM 706 C CA . ASP A 1 95 ? -13.676 -4.804 2.039 1.00 91.75 95 ASP A CA 1
ATOM 707 C C . ASP A 1 95 ? -12.332 -4.711 1.298 1.00 91.75 95 ASP A C 1
ATOM 709 O O . ASP A 1 95 ? -12.265 -4.867 0.079 1.00 91.75 95 ASP A O 1
ATOM 713 N N . ARG A 1 96 ? -11.216 -4.611 2.035 1.00 83.56 96 ARG A N 1
ATOM 714 C CA . ARG A 1 96 ? -9.867 -4.643 1.438 1.00 83.56 96 ARG A CA 1
ATOM 715 C C . ARG A 1 96 ? -9.614 -5.927 0.655 1.00 83.56 96 ARG A C 1
ATOM 717 O O . ARG A 1 96 ? -8.996 -5.896 -0.409 1.00 83.56 96 ARG A O 1
ATOM 724 N N . GLN A 1 97 ? -10.057 -7.068 1.176 1.00 88.19 97 GLN A N 1
ATOM 725 C CA . GLN A 1 97 ? -9.903 -8.350 0.499 1.00 88.19 97 GLN A CA 1
ATOM 726 C C . GLN A 1 97 ? -10.756 -8.429 -0.774 1.00 88.19 97 GLN A C 1
ATOM 728 O O . GLN A 1 97 ? -10.260 -8.941 -1.778 1.00 88.19 97 GLN A O 1
ATOM 733 N N . ALA A 1 98 ? -11.981 -7.898 -0.753 1.00 88.88 98 ALA A N 1
ATOM 734 C CA . ALA A 1 98 ? -12.859 -7.806 -1.916 1.00 88.88 98 ALA A CA 1
ATOM 735 C C . ALA A 1 98 ? -12.252 -6.900 -2.997 1.00 88.88 98 ALA A C 1
ATOM 737 O O . ALA A 1 98 ? -12.080 -7.341 -4.130 1.00 88.88 98 ALA A O 1
ATOM 738 N N . ALA A 1 99 ? -11.770 -5.710 -2.628 1.00 82.62 99 ALA A N 1
ATOM 739 C CA . ALA A 1 99 ? -11.078 -4.809 -3.550 1.00 82.62 99 ALA A CA 1
ATOM 740 C C . ALA A 1 99 ? -9.839 -5.468 -4.193 1.00 82.62 99 ALA A C 1
ATOM 742 O O . ALA A 1 99 ? -9.609 -5.374 -5.401 1.00 82.62 99 ALA A O 1
ATOM 743 N N . HIS A 1 100 ? -9.039 -6.201 -3.407 1.00 82.31 100 HIS A N 1
ATOM 744 C CA . HIS A 1 100 ? -7.905 -6.967 -3.936 1.00 82.31 100 HIS A CA 1
ATOM 745 C C . HIS A 1 100 ? -8.320 -8.127 -4.847 1.00 82.31 100 HIS A C 1
ATOM 747 O O . HIS A 1 100 ? -7.547 -8.512 -5.732 1.00 82.31 100 HIS A O 1
ATOM 753 N N . HIS A 1 101 ? -9.484 -8.722 -4.601 1.00 85.38 101 HIS A N 1
ATOM 754 C CA . HIS A 1 101 ? -10.033 -9.791 -5.418 1.00 85.38 101 HIS A CA 1
ATOM 755 C C . HIS A 1 101 ? -10.483 -9.250 -6.778 1.00 85.38 101 HIS A C 1
ATOM 757 O O . HIS A 1 101 ? -9.965 -9.711 -7.794 1.00 85.38 101 HIS A O 1
ATOM 763 N N . GLU A 1 102 ? -11.303 -8.198 -6.801 1.00 85.69 102 GLU A N 1
ATOM 764 C CA . GLU A 1 102 ? -11.778 -7.538 -8.027 1.00 85.69 102 GLU A CA 1
ATOM 765 C C . GLU A 1 102 ? -10.623 -7.011 -8.894 1.00 85.69 102 GLU A C 1
ATOM 767 O O . GLU A 1 102 ? -10.600 -7.187 -10.118 1.00 85.69 102 GLU A O 1
ATOM 772 N N . GLN A 1 103 ? -9.593 -6.428 -8.266 1.00 82.44 103 GLN A N 1
ATOM 773 C CA . GLN A 1 103 ? -8.397 -5.985 -8.982 1.00 82.44 103 GLN A CA 1
ATOM 774 C C . GLN A 1 103 ? -7.674 -7.159 -9.661 1.00 82.44 103 GLN A C 1
ATOM 776 O O . GLN A 1 103 ? -7.223 -7.039 -10.803 1.00 82.44 103 GLN A O 1
ATOM 781 N N . GLN A 1 104 ? -7.543 -8.297 -8.975 1.00 82.50 104 GLN A N 1
ATOM 782 C CA . GLN A 1 104 ? -6.914 -9.486 -9.550 1.00 82.50 104 GLN A CA 1
ATOM 783 C C . GLN A 1 104 ? -7.758 -10.107 -10.656 1.00 82.50 104 GLN A C 1
ATOM 785 O O . GLN A 1 104 ? -7.187 -10.546 -11.651 1.00 82.50 104 GLN A O 1
ATOM 790 N N . GLU A 1 105 ? -9.081 -10.133 -10.516 1.00 86.75 105 GLU A N 1
ATOM 791 C CA . GLU A 1 105 ? -9.973 -10.599 -11.578 1.00 86.75 105 GLU A CA 1
ATOM 792 C C . GLU A 1 105 ? -9.848 -9.731 -12.824 1.00 86.75 105 GLU A C 1
ATOM 794 O O . GLU A 1 105 ? -9.669 -10.259 -13.915 1.00 86.75 105 GLU A O 1
ATOM 799 N N . THR A 1 106 ? -9.795 -8.408 -12.670 1.00 83.44 106 THR A N 1
ATOM 800 C CA . THR A 1 106 ? -9.576 -7.485 -13.794 1.00 83.44 106 THR A CA 1
ATOM 801 C C . THR A 1 106 ? -8.235 -7.740 -14.492 1.00 83.44 106 THR A C 1
ATOM 803 O O . THR A 1 106 ? -8.143 -7.692 -15.720 1.00 83.44 106 THR A O 1
ATOM 806 N N . ILE A 1 107 ? -7.176 -8.040 -13.731 1.00 78.81 107 ILE A N 1
ATOM 807 C CA . ILE A 1 107 ? -5.870 -8.404 -14.299 1.00 78.81 107 ILE A CA 1
ATOM 808 C C . ILE A 1 107 ? -5.961 -9.733 -15.054 1.00 78.81 107 ILE A C 1
ATOM 810 O O . ILE A 1 107 ? -5.570 -9.783 -16.216 1.00 78.81 107 ILE A O 1
ATOM 814 N N . ARG A 1 108 ? -6.535 -10.773 -14.437 1.00 81.56 108 ARG A N 1
ATOM 815 C CA . ARG A 1 108 ? -6.706 -12.094 -15.062 1.00 81.56 108 ARG A CA 1
ATOM 816 C C . ARG A 1 108 ? -7.581 -12.033 -16.308 1.00 81.56 108 ARG A C 1
ATOM 818 O O . ARG A 1 108 ? -7.286 -12.720 -17.275 1.00 81.56 108 ARG A O 1
ATOM 825 N N . ASN A 1 109 ? -8.623 -11.207 -16.309 1.00 83.56 109 ASN A N 1
ATOM 826 C CA . ASN A 1 109 ? -9.490 -11.001 -17.466 1.00 83.56 109 ASN A CA 1
ATOM 827 C C . ASN A 1 109 ? -8.734 -10.326 -18.617 1.00 83.56 109 ASN A C 1
ATOM 829 O O . ASN A 1 109 ? -8.926 -10.700 -19.770 1.00 83.56 109 ASN A O 1
ATOM 833 N N . GLY A 1 110 ? -7.828 -9.390 -18.313 1.00 79.62 110 GLY A N 1
ATOM 834 C CA . GLY A 1 110 ? -6.908 -8.826 -19.305 1.00 79.62 110 GLY A CA 1
ATOM 835 C C . GLY A 1 110 ? -5.925 -9.862 -19.862 1.00 79.62 110 GLY A C 1
ATOM 836 O O . GLY A 1 110 ? -5.691 -9.897 -21.068 1.00 79.62 110 GLY A O 1
ATOM 837 N N . ASP A 1 111 ? -5.397 -10.741 -19.010 1.00 76.81 111 ASP A N 1
ATOM 838 C CA . ASP A 1 111 ? -4.452 -11.790 -19.415 1.00 76.81 111 ASP A CA 1
ATOM 839 C C . ASP A 1 111 ? -5.138 -12.929 -20.201 1.00 76.81 111 ASP A C 1
ATOM 841 O O . ASP A 1 111 ? -4.536 -13.524 -21.094 1.00 76.81 111 ASP A O 1
ATOM 845 N N . ASN A 1 112 ? -6.413 -13.204 -19.916 1.00 83.69 112 ASN A N 1
ATOM 846 C CA . ASN A 1 112 ? -7.241 -14.196 -20.608 1.00 83.69 112 ASN A CA 1
ATOM 847 C C . ASN A 1 112 ? -8.027 -13.610 -21.791 1.00 83.69 112 ASN A C 1
ATOM 849 O O . ASN A 1 112 ? -8.877 -14.300 -22.359 1.00 83.69 112 ASN A O 1
ATOM 853 N N . ALA A 1 113 ? -7.770 -12.355 -22.169 1.00 85.19 113 ALA A N 1
ATOM 854 C CA . ALA A 1 113 ? -8.437 -11.734 -23.301 1.00 85.19 113 ALA A CA 1
ATOM 855 C C . ALA A 1 113 ? -8.243 -12.578 -24.576 1.00 85.19 113 ALA A C 1
ATOM 857 O O . ALA A 1 113 ? -7.151 -13.092 -24.862 1.00 85.19 113 ALA A O 1
ATOM 858 N N . THR A 1 114 ? -9.323 -12.720 -25.349 1.00 86.81 114 THR A N 1
ATOM 859 C CA . THR A 1 114 ? -9.313 -13.393 -26.656 1.00 86.81 114 THR A CA 1
ATOM 860 C C . THR A 1 114 ? -8.442 -12.635 -27.652 1.00 86.81 114 THR A C 1
ATOM 862 O O . THR A 1 114 ? -7.726 -13.251 -28.442 1.00 86.81 114 THR A O 1
ATOM 865 N N . ASP A 1 115 ? -8.444 -11.303 -27.560 1.00 87.94 115 ASP A N 1
ATOM 866 C CA . ASP A 1 115 ? -7.563 -10.442 -28.333 1.00 87.94 115 ASP A CA 1
ATOM 867 C C . ASP A 1 115 ? -6.103 -10.558 -27.863 1.00 87.94 115 ASP A C 1
ATOM 869 O O . ASP A 1 115 ? -5.727 -10.211 -26.737 1.00 87.94 115 ASP A O 1
ATOM 873 N N . SER A 1 116 ? -5.258 -11.025 -28.782 1.00 86.44 116 SER A N 1
ATOM 874 C CA . SER A 1 116 ? -3.816 -11.139 -28.585 1.00 86.44 116 SER A CA 1
ATOM 875 C C . SER A 1 116 ? -3.132 -9.801 -28.288 1.00 86.44 116 SER A C 1
ATOM 877 O O . SER A 1 116 ? -2.163 -9.794 -27.527 1.00 86.44 116 SER A O 1
ATOM 879 N N . TYR A 1 117 ? -3.632 -8.682 -28.829 1.00 86.94 117 TYR A N 1
ATOM 880 C CA . TYR A 1 117 ? -3.052 -7.360 -28.606 1.00 86.94 117 TYR A CA 1
ATOM 881 C C . TYR A 1 117 ? -3.183 -6.955 -27.133 1.00 86.94 117 TYR A C 1
ATOM 883 O O . TYR A 1 117 ? -2.186 -6.640 -26.476 1.00 86.94 117 TYR A O 1
ATOM 891 N N . VAL A 1 118 ? -4.390 -7.066 -26.570 1.00 84.88 118 VAL A N 1
ATOM 892 C CA . VAL A 1 118 ? -4.674 -6.753 -25.158 1.00 84.88 118 VAL A CA 1
ATOM 893 C C . VAL A 1 118 ? -3.837 -7.629 -24.224 1.00 84.88 118 VAL A C 1
ATOM 895 O O . VAL A 1 118 ? -3.164 -7.110 -23.329 1.00 84.88 118 VAL A O 1
ATOM 898 N N . ARG A 1 119 ? -3.793 -8.941 -24.492 1.00 84.31 119 ARG A N 1
ATOM 899 C CA . ARG A 1 119 ? -3.025 -9.909 -23.696 1.00 84.31 119 ARG A CA 1
ATOM 900 C C . ARG A 1 119 ? -1.521 -9.621 -23.689 1.00 84.31 119 ARG A C 1
ATOM 902 O O . ARG A 1 119 ? -0.850 -9.814 -22.678 1.00 84.31 119 ARG A O 1
ATOM 909 N N . GLN A 1 120 ? -0.961 -9.174 -24.813 1.00 87.19 120 GLN A N 1
ATOM 910 C CA . GLN A 1 120 ? 0.483 -8.957 -24.943 1.00 87.19 120 GLN A CA 1
ATOM 911 C C . GLN A 1 120 ? 0.944 -7.560 -24.521 1.00 87.19 120 GLN A C 1
ATOM 913 O O . GLN A 1 120 ? 2.123 -7.396 -24.204 1.00 87.19 120 GLN A O 1
ATOM 918 N N . THR A 1 121 ? 0.053 -6.567 -24.480 1.00 87.31 121 THR A N 1
ATOM 919 C CA . THR A 1 121 ? 0.418 -5.159 -24.250 1.00 87.31 121 THR A CA 1
ATOM 920 C C . THR A 1 121 ? 1.148 -4.947 -22.922 1.00 87.31 121 THR A C 1
ATOM 922 O O . THR A 1 121 ? 2.207 -4.320 -22.895 1.00 87.31 121 THR A O 1
ATOM 925 N N . ARG A 1 122 ? 0.648 -5.516 -21.817 1.00 82.62 122 ARG A N 1
ATOM 926 C CA . ARG A 1 122 ? 1.280 -5.370 -20.491 1.00 82.62 122 ARG A CA 1
ATOM 927 C C . ARG A 1 122 ? 2.680 -6.014 -20.430 1.00 82.62 122 ARG A C 1
ATOM 929 O O . ARG A 1 122 ? 3.623 -5.314 -20.055 1.00 82.62 122 ARG A O 1
ATOM 936 N N . PRO A 1 123 ? 2.871 -7.283 -20.855 1.00 86.50 123 PRO A N 1
ATOM 937 C CA . PRO A 1 123 ? 4.206 -7.873 -20.964 1.00 86.50 123 PRO A CA 1
ATOM 938 C C . PRO A 1 123 ? 5.141 -7.152 -21.945 1.00 86.50 123 PRO A C 1
ATOM 940 O O . PRO A 1 123 ? 6.356 -7.141 -21.747 1.00 86.50 123 PRO A O 1
ATOM 943 N N . LEU A 1 124 ? 4.620 -6.605 -23.048 1.00 91.38 124 LEU A N 1
ATOM 944 C CA . LEU A 1 124 ? 5.424 -5.862 -24.024 1.00 91.38 124 LEU A CA 1
ATOM 945 C C . LEU A 1 124 ? 5.939 -4.554 -23.433 1.00 91.38 124 LEU A C 1
ATOM 947 O O . LEU A 1 124 ? 7.132 -4.286 -23.538 1.00 91.38 124 LEU A O 1
ATOM 951 N N . LEU A 1 125 ? 5.079 -3.794 -22.753 1.00 90.12 125 LEU A N 1
ATOM 952 C CA . LEU A 1 125 ? 5.468 -2.554 -22.087 1.00 90.12 125 LEU A CA 1
ATOM 953 C C . LEU A 1 125 ? 6.592 -2.791 -21.069 1.00 90.12 125 LEU A C 1
ATOM 955 O O . LEU A 1 125 ? 7.575 -2.055 -21.054 1.00 90.12 125 LEU A O 1
ATOM 959 N N . ALA A 1 126 ? 6.485 -3.857 -20.270 1.00 90.06 126 ALA A N 1
ATOM 960 C CA . ALA A 1 126 ? 7.507 -4.238 -19.297 1.00 90.06 126 ALA A CA 1
ATOM 961 C C . ALA A 1 126 ? 8.848 -4.597 -19.959 1.00 90.06 126 ALA A C 1
ATOM 963 O O . ALA A 1 126 ? 9.905 -4.150 -19.516 1.00 90.06 126 ALA A O 1
ATOM 964 N N . ARG A 1 127 ? 8.817 -5.376 -21.048 1.00 91.00 127 ARG A N 1
ATOM 965 C CA . ARG A 1 127 ? 10.029 -5.748 -21.795 1.00 91.00 127 ARG A CA 1
ATOM 966 C C . ARG A 1 127 ? 10.692 -4.541 -22.449 1.00 91.00 127 ARG A C 1
ATOM 968 O O . ARG A 1 127 ? 11.898 -4.375 -22.312 1.00 91.00 127 ARG A O 1
ATOM 975 N N . LEU A 1 128 ? 9.912 -3.690 -23.114 1.00 94.56 128 LEU A N 1
ATOM 976 C CA . LEU A 1 128 ? 10.415 -2.478 -23.763 1.00 94.56 128 LEU A CA 1
ATOM 977 C C . LEU A 1 128 ? 11.036 -1.518 -22.749 1.00 94.56 128 LEU A C 1
ATOM 979 O O . LEU A 1 128 ? 12.135 -1.037 -22.987 1.00 94.56 128 LEU A O 1
ATOM 983 N N . SER A 1 129 ? 10.385 -1.320 -21.602 1.00 94.50 129 SER A N 1
ATOM 984 C CA . SER A 1 129 ? 10.913 -0.538 -20.477 1.00 94.50 129 SER A CA 1
ATOM 985 C C . SER A 1 129 ? 12.250 -1.089 -19.960 1.00 94.50 129 SER A C 1
ATOM 987 O O . SER A 1 129 ? 13.212 -0.338 -19.770 1.00 94.50 129 SER A O 1
ATOM 989 N N . CYS A 1 130 ? 12.351 -2.411 -19.793 1.00 93.38 130 CYS A N 1
ATOM 990 C CA . CYS A 1 130 ? 13.593 -3.059 -19.376 1.00 93.38 130 CYS A CA 1
ATOM 991 C C . CYS A 1 130 ? 14.708 -2.870 -20.414 1.00 93.38 130 CYS A C 1
ATOM 993 O O . CYS A 1 130 ? 15.835 -2.531 -20.054 1.00 93.38 130 CYS A O 1
ATOM 995 N N . TYR A 1 131 ? 14.401 -3.053 -21.701 1.00 95.25 131 TYR A N 1
ATOM 996 C CA . TYR A 1 131 ? 15.371 -2.857 -22.776 1.00 95.25 131 TYR A CA 1
ATOM 997 C C . TYR A 1 131 ? 15.783 -1.394 -22.928 1.00 95.25 131 TYR A C 1
ATOM 999 O O . TYR A 1 131 ? 16.964 -1.134 -23.130 1.00 95.25 131 TYR A O 1
ATOM 1007 N N . SER A 1 132 ? 14.864 -0.437 -22.777 1.00 95.06 132 SER A N 1
ATOM 1008 C CA . SER A 1 132 ? 15.194 0.989 -22.838 1.00 95.06 132 SER A CA 1
ATOM 1009 C C . SER A 1 132 ? 16.089 1.422 -21.680 1.00 95.06 132 SER A C 1
ATOM 1011 O O . SER A 1 132 ? 17.046 2.157 -21.902 1.00 95.06 132 SER A O 1
ATOM 1013 N N . SER A 1 133 ? 15.823 0.935 -20.462 1.00 95.50 133 SER A N 1
ATOM 1014 C CA . SER A 1 133 ? 16.669 1.205 -19.293 1.00 95.50 133 SER A CA 1
ATOM 1015 C C . SER A 1 133 ? 18.069 0.609 -19.471 1.00 95.50 133 SER A C 1
ATOM 1017 O O . SER A 1 133 ? 19.066 1.311 -19.304 1.00 95.50 133 SER A O 1
ATOM 1019 N N . LEU A 1 134 ? 18.155 -0.654 -19.906 1.00 95.50 134 LEU A N 1
ATOM 1020 C CA . LEU A 1 134 ? 19.432 -1.310 -20.180 1.00 95.50 134 LEU A CA 1
ATOM 1021 C C . LEU A 1 134 ? 20.218 -0.590 -21.285 1.00 95.50 134 LEU A C 1
ATOM 1023 O O . LEU A 1 134 ? 21.410 -0.340 -21.125 1.00 95.50 134 LEU A O 1
ATOM 1027 N N . ALA A 1 135 ? 19.558 -0.237 -22.389 1.00 96.44 135 ALA A N 1
ATOM 1028 C CA . ALA A 1 135 ? 20.182 0.475 -23.498 1.00 96.44 135 ALA A CA 1
ATOM 1029 C C . ALA A 1 135 ? 20.708 1.850 -23.066 1.00 96.44 135 ALA A C 1
ATOM 1031 O O . ALA A 1 135 ? 21.834 2.191 -23.411 1.00 96.44 135 ALA A O 1
ATOM 1032 N N . TYR A 1 136 ? 19.937 2.610 -22.282 1.00 95.88 136 TYR A N 1
ATOM 1033 C CA . TYR A 1 136 ? 20.360 3.907 -21.750 1.00 95.88 136 TYR A CA 1
ATOM 1034 C C . TYR A 1 136 ? 21.656 3.796 -20.936 1.00 95.88 136 TYR A C 1
ATOM 1036 O O . TYR A 1 136 ? 22.629 4.496 -21.225 1.00 95.88 136 TYR A O 1
ATOM 1044 N N . VAL A 1 137 ? 21.695 2.873 -19.969 1.00 95.56 137 VAL A N 1
ATOM 1045 C CA . VAL A 1 137 ? 22.875 2.667 -19.117 1.00 95.56 137 VAL A CA 1
ATOM 1046 C C . VAL A 1 137 ? 24.067 2.205 -19.951 1.00 95.56 137 VAL A C 1
ATOM 1048 O O . VAL A 1 137 ? 25.140 2.794 -19.857 1.00 95.56 137 VAL A O 1
ATOM 1051 N N . LEU A 1 138 ? 23.883 1.194 -20.807 1.00 95.81 138 LEU A N 1
ATOM 1052 C CA . LEU A 1 138 ? 24.970 0.657 -21.625 1.00 95.81 138 LEU A CA 1
ATOM 1053 C C . LEU A 1 138 ? 25.539 1.699 -22.591 1.00 95.81 138 LEU A C 1
ATOM 1055 O O . LEU A 1 138 ? 26.756 1.810 -22.692 1.00 95.81 138 LEU A O 1
ATOM 1059 N N . LEU A 1 139 ? 24.699 2.481 -23.275 1.00 95.31 139 LEU A N 1
ATOM 1060 C CA . LEU A 1 139 ? 25.164 3.496 -24.224 1.00 95.31 139 LEU A CA 1
ATOM 1061 C C . LEU A 1 139 ? 26.016 4.566 -23.540 1.00 95.31 139 LEU A C 1
ATOM 1063 O O . LEU A 1 139 ? 27.090 4.905 -24.041 1.00 95.31 139 LEU A O 1
ATOM 1067 N N . LEU A 1 140 ? 25.573 5.068 -22.386 1.00 94.81 140 LEU A N 1
ATOM 1068 C CA . LEU A 1 140 ? 26.315 6.084 -21.645 1.00 94.81 140 LEU A CA 1
ATOM 1069 C C . LEU A 1 140 ? 27.594 5.512 -21.027 1.00 94.81 140 LEU A C 1
ATOM 1071 O O . LEU A 1 140 ? 28.660 6.099 -21.200 1.00 94.81 140 LEU A O 1
ATOM 1075 N N . SER A 1 141 ? 27.539 4.333 -20.403 1.00 93.75 141 SER A N 1
ATOM 1076 C CA . SER A 1 141 ? 28.730 3.674 -19.852 1.00 93.75 141 SER A CA 1
ATOM 1077 C C . SER A 1 141 ? 29.761 3.329 -20.933 1.00 93.75 141 SER A C 1
ATOM 1079 O O . SER A 1 141 ? 30.949 3.605 -20.763 1.00 93.75 141 SER A O 1
ATOM 1081 N N . CYS A 1 142 ? 29.336 2.789 -22.079 1.00 93.75 142 CYS A N 1
ATOM 1082 C CA . CYS A 1 142 ? 30.228 2.549 -23.215 1.00 93.75 142 CYS A CA 1
ATOM 1083 C C . CYS A 1 142 ? 30.791 3.858 -23.781 1.00 93.75 142 CYS A C 1
ATOM 1085 O O . CYS A 1 142 ? 31.971 3.912 -24.123 1.00 93.75 142 CYS A O 1
ATOM 1087 N N . GLY A 1 143 ? 29.986 4.921 -23.845 1.00 92.75 143 GLY A N 1
ATOM 1088 C CA . GLY A 1 143 ? 30.438 6.243 -24.269 1.00 92.75 143 GLY A CA 1
ATOM 1089 C C . GLY A 1 143 ? 31.482 6.850 -23.329 1.00 92.75 143 GLY A C 1
ATOM 1090 O O . GLY A 1 143 ? 32.432 7.465 -23.804 1.00 92.75 143 GLY A O 1
ATOM 1091 N N . GLN A 1 144 ? 31.376 6.621 -22.018 1.00 92.75 144 GLN A N 1
ATOM 1092 C CA . GLN A 1 144 ? 32.404 7.022 -21.053 1.00 92.75 144 GLN A CA 1
ATOM 1093 C C . GLN A 1 144 ? 33.714 6.253 -21.254 1.00 92.75 144 GLN A C 1
ATOM 1095 O O . GLN A 1 144 ? 34.785 6.859 -21.250 1.00 92.75 144 GLN A O 1
ATOM 1100 N N . ILE A 1 145 ? 33.642 4.940 -21.497 1.00 91.62 145 ILE A N 1
ATOM 1101 C CA . ILE A 1 145 ? 34.822 4.121 -21.820 1.00 91.62 145 ILE A CA 1
ATOM 1102 C C . ILE A 1 145 ? 35.474 4.617 -23.118 1.00 91.62 145 ILE A C 1
ATOM 1104 O O . ILE A 1 145 ? 36.685 4.832 -23.167 1.00 91.62 145 ILE A O 1
ATOM 1108 N N . ALA A 1 146 ? 34.676 4.850 -24.163 1.00 91.38 146 ALA A N 1
ATOM 1109 C CA . ALA A 1 146 ? 35.160 5.382 -25.433 1.00 91.38 146 ALA A CA 1
ATOM 1110 C C . ALA A 1 146 ? 35.775 6.781 -25.271 1.00 91.38 146 ALA A C 1
ATOM 1112 O O . ALA A 1 146 ? 36.832 7.051 -25.839 1.00 91.38 146 ALA A O 1
ATOM 1113 N N . GLY A 1 147 ? 35.160 7.643 -24.456 1.00 90.44 147 GLY A N 1
ATOM 1114 C CA . GLY A 1 147 ? 35.670 8.969 -24.114 1.00 90.44 147 GLY A CA 1
ATOM 1115 C C . GLY A 1 147 ? 37.014 8.917 -23.390 1.00 90.44 147 GLY A C 1
ATOM 1116 O O . GLY A 1 147 ? 37.928 9.652 -23.751 1.00 90.44 147 GLY A O 1
ATOM 1117 N N . ALA A 1 148 ? 37.186 7.989 -22.445 1.00 88.25 148 ALA A N 1
ATOM 1118 C CA . ALA A 1 148 ? 38.462 7.780 -21.761 1.00 88.25 148 ALA A CA 1
ATOM 1119 C C . ALA A 1 148 ? 39.572 7.326 -22.729 1.00 88.25 148 ALA A C 1
ATOM 1121 O O . ALA A 1 148 ? 40.689 7.845 -22.688 1.00 88.25 148 ALA A O 1
ATOM 1122 N N . ILE A 1 149 ? 39.261 6.403 -23.648 1.00 90.06 149 ILE A N 1
ATOM 1123 C CA . ILE A 1 149 ? 40.205 5.934 -24.677 1.00 90.06 149 ILE A CA 1
ATOM 1124 C C . ILE A 1 149 ? 40.561 7.062 -25.657 1.00 90.06 149 ILE A C 1
ATOM 1126 O O . ILE A 1 149 ? 41.725 7.221 -26.026 1.00 90.06 149 ILE A O 1
ATOM 1130 N N . ALA A 1 150 ? 39.571 7.844 -26.089 1.00 90.31 150 ALA A N 1
ATOM 1131 C CA . ALA A 1 150 ? 39.768 8.987 -26.975 1.00 90.31 150 ALA A CA 1
ATOM 1132 C C . ALA A 1 150 ? 40.620 10.075 -26.301 1.00 90.31 150 ALA A C 1
ATOM 1134 O O . ALA A 1 150 ? 41.571 10.569 -26.909 1.00 90.31 150 ALA A O 1
ATOM 1135 N N . GLY A 1 151 ? 40.355 10.360 -25.023 1.00 89.25 151 GLY A N 1
ATOM 1136 C CA . GLY A 1 151 ? 41.122 11.302 -24.212 1.00 89.25 151 GLY A CA 1
ATOM 1137 C C . GLY A 1 151 ? 42.590 10.900 -24.082 1.00 89.25 151 GLY A C 1
ATOM 1138 O O . GLY A 1 151 ? 43.468 11.741 -24.254 1.00 89.25 151 GLY A O 1
ATOM 1139 N N . ALA A 1 152 ? 42.878 9.606 -23.907 1.00 87.38 152 ALA A N 1
ATOM 1140 C CA . ALA A 1 152 ? 44.250 9.088 -23.913 1.00 87.38 152 ALA A CA 1
ATOM 1141 C C . ALA A 1 152 ? 44.983 9.302 -25.255 1.00 87.38 152 ALA A C 1
ATOM 1143 O O . ALA A 1 152 ? 46.210 9.319 -25.295 1.00 87.38 152 ALA A O 1
ATOM 1144 N N . ARG A 1 153 ? 44.243 9.490 -26.355 1.00 89.06 153 ARG A N 1
ATOM 1145 C CA . ARG A 1 153 ? 44.771 9.825 -27.689 1.00 89.06 153 ARG A CA 1
ATOM 1146 C C . ARG A 1 153 ? 44.716 11.324 -28.009 1.00 89.06 153 ARG A C 1
ATOM 1148 O O . ARG A 1 153 ? 44.957 11.703 -29.151 1.00 89.06 153 ARG A O 1
ATOM 1155 N N . GLY A 1 154 ? 44.392 12.170 -27.029 1.00 88.25 154 GLY A N 1
ATOM 1156 C CA . GLY A 1 154 ? 44.296 13.623 -27.192 1.00 88.25 154 GLY A CA 1
ATOM 1157 C C . GLY A 1 154 ? 42.991 14.119 -27.826 1.00 88.25 154 GLY A C 1
ATOM 1158 O O . GLY A 1 154 ? 42.893 15.298 -28.151 1.00 88.25 154 GLY A O 1
ATOM 1159 N N . ILE A 1 155 ? 41.986 13.253 -28.000 1.00 89.44 155 ILE A N 1
ATOM 1160 C CA . ILE A 1 155 ? 40.664 13.619 -28.526 1.00 89.44 155 ILE A CA 1
ATOM 1161 C C . ILE A 1 155 ? 39.713 13.840 -27.347 1.00 89.44 155 ILE A C 1
ATOM 1163 O O . ILE A 1 155 ? 39.407 12.913 -26.598 1.00 89.44 155 ILE A O 1
ATOM 1167 N N . THR A 1 156 ? 39.206 15.059 -27.186 1.00 83.19 156 THR A N 1
ATOM 1168 C CA . THR A 1 156 ? 38.229 15.395 -26.145 1.00 83.19 156 THR A CA 1
ATOM 1169 C C . THR A 1 156 ? 36.825 14.940 -26.538 1.00 83.19 156 THR A C 1
ATOM 1171 O O . THR A 1 156 ? 36.124 15.598 -27.302 1.00 83.19 156 THR A O 1
ATOM 1174 N N . LEU A 1 157 ? 36.397 13.808 -25.976 1.00 84.00 157 LEU A N 1
ATOM 1175 C CA . LEU A 1 157 ? 35.031 13.297 -26.073 1.00 84.00 157 LEU A CA 1
ATOM 1176 C C . LEU A 1 157 ? 34.451 13.145 -24.663 1.00 84.00 157 LEU A C 1
ATOM 1178 O O . LEU A 1 157 ? 34.889 12.289 -23.897 1.00 84.00 157 LEU A O 1
ATOM 1182 N N . HIS A 1 158 ? 33.470 13.979 -24.321 1.00 82.25 158 HIS A N 1
ATOM 1183 C CA . HIS A 1 158 ? 32.802 13.943 -23.022 1.00 82.25 158 HIS A CA 1
ATOM 1184 C C . HIS A 1 158 ? 31.424 13.284 -23.147 1.00 82.25 158 HIS A C 1
ATOM 1186 O O . HIS A 1 158 ? 30.562 13.781 -23.870 1.00 82.25 158 HIS A O 1
ATOM 1192 N N . MET A 1 159 ? 31.213 12.189 -22.414 1.00 86.88 159 MET A N 1
ATOM 1193 C CA . MET A 1 159 ? 29.917 11.520 -22.282 1.00 86.88 159 MET A CA 1
ATOM 1194 C C . MET A 1 159 ? 29.454 11.603 -20.818 1.00 86.88 159 MET A C 1
ATOM 1196 O O . MET A 1 159 ? 30.249 11.276 -19.930 1.00 86.88 159 MET A O 1
ATOM 1200 N N . PRO A 1 160 ? 28.205 12.020 -20.533 1.00 89.81 160 PRO A N 1
ATOM 1201 C CA . PRO A 1 160 ? 27.680 12.022 -19.171 1.00 89.81 160 PRO A CA 1
ATOM 1202 C C . PRO A 1 160 ? 27.558 10.598 -18.612 1.00 89.81 160 PRO A C 1
ATOM 1204 O O . PRO A 1 160 ? 27.370 9.633 -19.355 1.00 89.81 160 PRO A O 1
ATOM 1207 N N . SER A 1 161 ? 27.646 10.471 -17.288 1.00 90.75 161 SER A N 1
ATOM 1208 C CA . SER A 1 161 ? 27.337 9.218 -16.597 1.00 90.75 161 SER A CA 1
ATOM 1209 C C . SER A 1 161 ? 25.841 8.905 -16.675 1.00 90.75 161 SER A C 1
ATOM 1211 O O . SER A 1 161 ? 25.035 9.839 -16.679 1.00 90.75 161 SER A O 1
ATOM 1213 N N . PRO A 1 162 ? 25.451 7.617 -16.679 1.00 93.19 162 PRO A N 1
ATOM 1214 C CA . PRO A 1 162 ? 24.055 7.240 -16.509 1.00 93.19 162 PRO A CA 1
ATOM 1215 C C . PRO A 1 162 ? 23.496 7.798 -15.199 1.00 93.19 162 PRO A C 1
ATOM 1217 O O . PRO A 1 162 ? 24.087 7.605 -14.136 1.00 93.19 162 PRO A O 1
ATOM 1220 N N . ASP A 1 163 ? 22.352 8.468 -15.285 1.00 94.25 163 ASP A N 1
ATOM 1221 C CA . ASP A 1 163 ? 21.641 8.995 -14.126 1.00 94.25 163 ASP A CA 1
ATOM 1222 C C . ASP A 1 163 ? 20.696 7.929 -13.547 1.00 94.25 163 ASP A C 1
ATOM 1224 O O . ASP A 1 163 ? 20.002 7.210 -14.282 1.00 94.25 163 ASP A O 1
ATOM 1228 N N . TRP A 1 164 ? 20.684 7.800 -12.221 1.00 90.00 164 TRP A N 1
ATOM 1229 C CA . TRP A 1 164 ? 19.875 6.805 -11.524 1.00 90.00 164 TRP A CA 1
ATOM 1230 C C . TRP A 1 164 ? 18.375 7.106 -11.595 1.00 90.00 164 TRP A C 1
ATOM 1232 O O . TRP A 1 164 ? 17.586 6.182 -11.797 1.00 90.00 164 TRP A O 1
ATOM 1242 N N . ASP A 1 165 ? 17.980 8.375 -11.516 1.00 93.19 165 ASP A N 1
ATOM 1243 C CA . A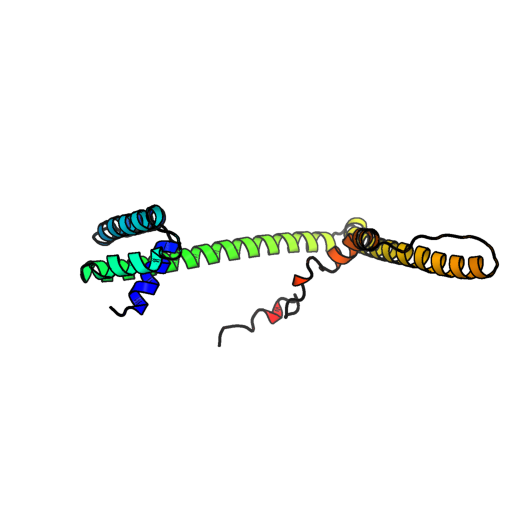SP A 1 165 ? 16.581 8.796 -11.575 1.00 93.19 165 ASP A CA 1
ATOM 1244 C C . ASP A 1 165 ? 16.008 8.525 -12.967 1.00 93.19 165 ASP A C 1
ATOM 1246 O O . ASP A 1 165 ? 14.915 7.970 -13.100 1.00 93.19 165 ASP A O 1
ATOM 1250 N N . ILE A 1 166 ? 16.784 8.808 -14.020 1.00 92.38 166 ILE A N 1
ATOM 1251 C CA . ILE A 1 166 ? 16.398 8.482 -15.403 1.00 92.38 166 ILE A CA 1
ATOM 1252 C C . ILE A 1 166 ? 16.310 6.964 -15.589 1.00 92.38 166 ILE A C 1
ATOM 1254 O O . ILE A 1 166 ? 15.353 6.458 -16.182 1.00 92.38 166 ILE A O 1
ATOM 1258 N N . THR A 1 167 ? 17.276 6.218 -15.051 1.00 93.31 167 THR A N 1
ATOM 1259 C CA . THR A 1 167 ? 17.296 4.753 -15.139 1.00 93.31 167 THR A CA 1
ATOM 1260 C C . THR A 1 167 ? 16.070 4.139 -14.461 1.00 93.31 167 THR A C 1
ATOM 1262 O O . THR A 1 167 ? 15.403 3.292 -15.059 1.00 93.31 167 THR A O 1
ATOM 1265 N N . LEU A 1 168 ? 15.733 4.584 -13.247 1.00 90.94 168 LEU A N 1
ATOM 1266 C CA . LEU A 1 168 ? 14.563 4.116 -12.506 1.00 90.94 168 LEU A CA 1
ATOM 1267 C C . LEU A 1 168 ? 13.248 4.544 -13.155 1.00 90.94 168 LEU A C 1
ATOM 1269 O O . LEU A 1 168 ? 12.314 3.741 -13.221 1.00 90.94 168 LEU A O 1
ATOM 1273 N N . MET A 1 169 ? 13.171 5.766 -13.682 1.00 92.00 169 MET A N 1
ATOM 1274 C CA . MET A 1 169 ? 12.008 6.230 -14.435 1.00 92.00 169 MET A CA 1
ATOM 1275 C C . MET A 1 169 ? 11.750 5.319 -15.641 1.00 92.00 169 MET A C 1
ATOM 1277 O O . MET A 1 169 ? 10.630 4.840 -15.827 1.00 92.00 169 MET A O 1
ATOM 1281 N N . LEU A 1 170 ? 12.793 4.999 -16.416 1.00 93.25 170 LEU A N 1
ATOM 1282 C CA . LEU A 1 170 ? 12.691 4.090 -17.560 1.00 93.25 170 LEU A CA 1
ATOM 1283 C C . LEU A 1 170 ? 12.339 2.658 -17.148 1.00 93.25 170 LEU A C 1
ATOM 1285 O O . LEU A 1 170 ? 11.626 1.981 -17.884 1.00 93.25 170 LEU A O 1
ATOM 1289 N N . LEU A 1 171 ? 12.810 2.194 -15.988 1.00 92.69 171 LEU A N 1
ATOM 1290 C CA . LEU A 1 171 ? 12.576 0.839 -15.476 1.00 92.69 171 LEU A CA 1
ATOM 1291 C C . LEU A 1 171 ? 11.222 0.682 -14.751 1.00 92.69 171 LEU A C 1
ATOM 1293 O O . LEU A 1 171 ? 10.784 -0.440 -14.486 1.00 92.69 171 LEU A O 1
ATOM 1297 N N . THR A 1 172 ? 10.528 1.782 -14.444 1.00 90.06 172 THR A N 1
ATOM 1298 C CA . THR A 1 172 ? 9.296 1.793 -13.634 1.00 90.06 172 THR A CA 1
ATOM 1299 C C . THR A 1 172 ? 8.205 0.841 -14.157 1.00 90.06 172 THR A C 1
ATOM 1301 O O . THR A 1 172 ? 7.685 0.052 -13.359 1.00 90.06 172 THR A O 1
ATOM 1304 N N . PRO A 1 173 ? 7.865 0.813 -15.464 1.00 89.50 173 PRO A N 1
ATOM 1305 C CA . PRO A 1 173 ? 6.885 -0.144 -15.985 1.00 89.50 173 PRO A CA 1
ATOM 1306 C C . PRO A 1 173 ? 7.287 -1.614 -15.784 1.00 89.50 173 PRO A C 1
ATOM 1308 O O . PRO A 1 173 ? 6.437 -2.444 -15.453 1.00 89.50 173 PRO A O 1
ATOM 1311 N N . ALA A 1 174 ? 8.574 -1.944 -15.943 1.00 89.44 174 ALA A N 1
ATOM 1312 C CA . ALA A 1 174 ? 9.086 -3.297 -15.727 1.00 89.44 174 ALA A CA 1
ATOM 1313 C C . ALA A 1 174 ? 8.996 -3.718 -14.250 1.00 89.44 174 ALA A C 1
ATOM 1315 O O . ALA A 1 174 ? 8.523 -4.816 -13.946 1.00 89.44 174 ALA A O 1
ATOM 1316 N N . LEU A 1 175 ? 9.372 -2.830 -13.324 1.00 86.31 175 LEU A N 1
ATOM 1317 C CA . LEU A 1 175 ? 9.258 -3.069 -11.878 1.00 86.31 175 LEU A CA 1
ATOM 1318 C C . LEU A 1 175 ? 7.799 -3.236 -11.446 1.00 86.31 175 LEU A C 1
ATOM 1320 O O . LEU A 1 175 ? 7.468 -4.165 -10.704 1.00 86.31 175 LEU A O 1
ATOM 1324 N N . GLY A 1 176 ? 6.910 -2.389 -11.971 1.00 83.25 176 GLY A N 1
ATOM 1325 C CA . GLY A 1 176 ? 5.474 -2.473 -11.728 1.00 83.25 176 GLY A CA 1
ATOM 1326 C C . GLY A 1 176 ? 4.873 -3.800 -12.197 1.00 83.25 176 GLY A C 1
ATOM 1327 O O . GLY A 1 176 ? 4.072 -4.397 -11.471 1.00 83.25 176 GLY A O 1
ATOM 1328 N N . TYR A 1 177 ? 5.301 -4.294 -13.364 1.00 81.12 177 TYR A N 1
ATOM 1329 C CA . TYR A 1 177 ? 4.881 -5.588 -13.909 1.00 81.12 177 TYR A CA 1
ATOM 1330 C C . TYR A 1 177 ? 5.383 -6.773 -13.072 1.00 81.12 177 TYR A C 1
ATOM 1332 O O . TYR A 1 177 ? 4.615 -7.684 -12.773 1.00 81.12 177 TYR A O 1
ATOM 1340 N N . LEU A 1 178 ? 6.640 -6.734 -12.619 1.00 80.56 178 LEU A N 1
ATOM 1341 C CA . LEU A 1 178 ? 7.214 -7.749 -11.722 1.00 80.56 178 LEU A CA 1
ATOM 1342 C C . LEU A 1 178 ? 6.656 -7.673 -10.288 1.00 80.56 178 LEU A C 1
ATOM 1344 O O . LEU A 1 178 ? 6.945 -8.529 -9.452 1.00 80.56 178 LEU A O 1
ATOM 1348 N N . GLY A 1 179 ? 5.827 -6.670 -9.989 1.00 70.88 179 GLY A N 1
ATOM 1349 C CA . GLY A 1 179 ? 5.185 -6.506 -8.689 1.00 70.88 179 GLY A CA 1
ATOM 1350 C C . GLY A 1 179 ? 6.098 -5.912 -7.616 1.00 70.88 179 GLY A C 1
ATOM 1351 O O . GLY A 1 179 ? 5.780 -6.034 -6.427 1.00 70.88 179 GLY A O 1
ATOM 1352 N N . VAL A 1 180 ? 7.189 -5.260 -8.028 1.00 66.56 180 VAL A N 1
ATOM 1353 C CA . VAL A 1 180 ? 8.089 -4.476 -7.178 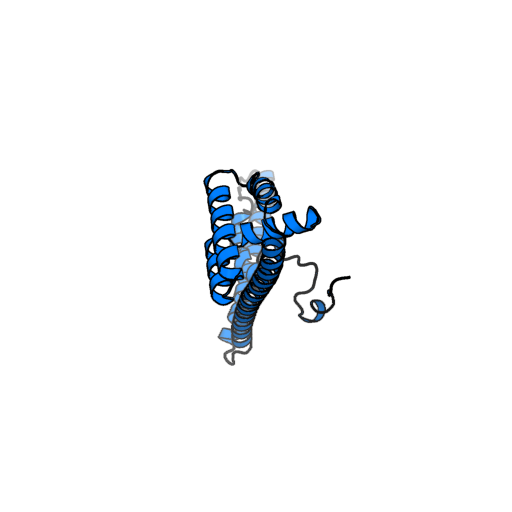1.00 66.56 180 VAL A CA 1
ATOM 1354 C C . VAL A 1 180 ? 7.471 -3.086 -7.024 1.00 66.56 180 VAL A C 1
ATOM 1356 O O . VAL A 1 180 ? 7.697 -2.192 -7.831 1.00 66.56 180 VAL A O 1
ATOM 1359 N N . ARG A 1 181 ? 6.582 -2.938 -6.036 1.00 56.31 181 ARG A N 1
ATOM 1360 C CA . ARG A 1 181 ? 5.833 -1.686 -5.796 1.00 56.31 181 ARG A CA 1
ATOM 1361 C C . ARG A 1 181 ? 6.437 -0.828 -4.683 1.00 56.31 181 ARG A C 1
ATOM 1363 O O . ARG A 1 181 ? 6.248 0.379 -4.686 1.00 56.31 181 ARG A O 1
ATOM 1370 N N . THR A 1 182 ? 7.171 -1.453 -3.768 1.00 49.97 182 THR A N 1
ATOM 1371 C CA . THR A 1 182 ? 7.889 -0.851 -2.638 1.00 49.97 182 THR A CA 1
ATOM 1372 C C . THR A 1 182 ? 9.029 -1.801 -2.247 1.00 49.97 182 THR A C 1
ATOM 1374 O O . THR A 1 182 ? 8.890 -3.017 -2.401 1.00 49.97 182 THR A O 1
ATOM 1377 N N . LEU A 1 183 ? 10.145 -1.286 -1.713 1.00 46.53 183 LEU A N 1
ATOM 1378 C CA . LEU A 1 183 ? 11.188 -2.118 -1.074 1.00 46.53 183 LEU A CA 1
ATOM 1379 C C . LEU A 1 183 ? 10.626 -2.961 0.095 1.00 46.53 183 LEU A C 1
ATOM 1381 O O . LEU A 1 183 ? 11.203 -3.973 0.469 1.00 46.53 183 LEU A O 1
ATOM 1385 N N . ASP A 1 184 ? 9.445 -2.592 0.594 1.00 44.25 184 ASP A N 1
ATOM 1386 C CA . ASP A 1 184 ? 8.631 -3.307 1.588 1.00 44.25 184 ASP A CA 1
ATOM 1387 C C . ASP A 1 184 ? 7.962 -4.593 1.035 1.00 44.25 184 ASP A C 1
ATOM 1389 O O . ASP A 1 184 ? 7.324 -5.370 1.741 1.00 44.25 184 ASP A O 1
ATOM 1393 N N . GLY A 1 185 ? 8.100 -4.844 -0.272 1.00 44.44 185 GLY A N 1
ATOM 1394 C CA . GLY A 1 185 ? 7.549 -6.001 -0.976 1.00 44.44 185 GLY A CA 1
ATOM 1395 C C . GLY A 1 185 ? 8.325 -7.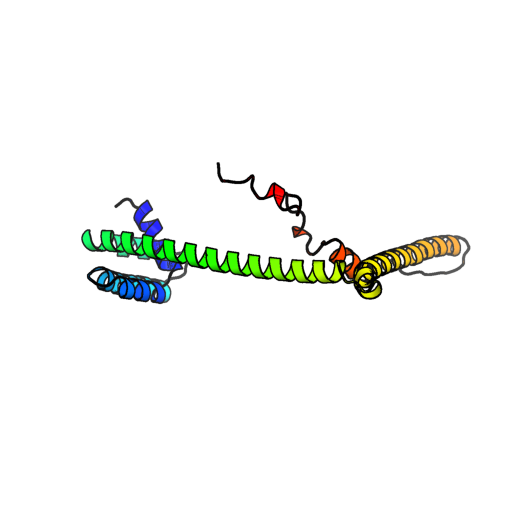311 -0.805 1.00 44.44 185 GLY A C 1
ATOM 1396 O O . GLY A 1 185 ? 7.877 -8.329 -1.341 1.00 44.44 185 GLY A O 1
ATOM 1397 N N . PHE A 1 186 ? 9.433 -7.327 -0.053 1.00 47.47 186 PHE A N 1
ATOM 1398 C CA . PHE A 1 186 ? 10.061 -8.557 0.447 1.00 47.47 186 PHE A CA 1
ATOM 1399 C C . PHE A 1 186 ? 9.226 -9.143 1.595 1.00 47.47 186 PHE A C 1
ATOM 1401 O O . PHE A 1 186 ? 9.680 -9.294 2.728 1.00 47.47 186 PHE A O 1
ATOM 1408 N N . ALA A 1 187 ? 7.966 -9.478 1.317 1.00 50.66 187 ALA A N 1
ATOM 1409 C CA . ALA A 1 187 ? 7.178 -10.258 2.252 1.00 50.66 187 ALA A CA 1
ATOM 1410 C C . ALA A 1 187 ? 7.904 -11.590 2.499 1.00 50.66 187 ALA A C 1
ATOM 1412 O O . ALA A 1 187 ? 8.300 -12.273 1.555 1.00 50.66 187 ALA A O 1
ATOM 1413 N N . ARG A 1 188 ? 8.026 -11.987 3.772 1.00 49.69 188 ARG A N 1
ATOM 1414 C CA . ARG A 1 188 ? 8.665 -13.241 4.227 1.00 49.69 188 ARG A CA 1
ATOM 1415 C C . ARG A 1 188 ? 8.066 -14.513 3.597 1.00 49.69 188 ARG A C 1
ATOM 1417 O O . ARG A 1 188 ? 8.611 -15.598 3.769 1.00 49.69 188 ARG A O 1
ATOM 1424 N N . TYR A 1 189 ? 6.950 -14.386 2.874 1.00 52.81 189 TYR A N 1
ATOM 1425 C CA . TYR A 1 189 ? 6.221 -15.478 2.248 1.00 52.81 189 TYR A CA 1
ATOM 1426 C C . TYR A 1 189 ? 5.875 -15.164 0.791 1.00 52.81 189 TYR A C 1
ATOM 1428 O O . TYR A 1 189 ? 5.451 -14.060 0.445 1.00 52.81 189 TYR A O 1
ATOM 1436 N N . SER A 1 190 ? 6.010 -16.192 -0.049 1.00 42.47 190 SER A N 1
ATOM 1437 C CA . SER A 1 190 ? 5.569 -16.212 -1.445 1.00 42.47 190 SER A CA 1
ATOM 1438 C C . SER A 1 190 ? 4.129 -15.705 -1.576 1.00 42.47 190 SER A C 1
ATOM 1440 O O . SER A 1 190 ? 3.242 -16.133 -0.837 1.00 42.47 190 SER A O 1
ATOM 1442 N N . LYS A 1 191 ? 3.869 -14.839 -2.567 1.00 51.84 191 LYS A N 1
ATOM 1443 C CA . LYS A 1 191 ? 2.519 -14.341 -2.900 1.00 51.84 191 LYS A CA 1
ATOM 1444 C C . LYS A 1 191 ? 1.559 -15.444 -3.393 1.00 51.84 191 LYS A C 1
ATOM 1446 O O . LYS A 1 191 ? 0.400 -15.148 -3.671 1.00 51.84 191 LYS A O 1
ATOM 1451 N N . SER A 1 192 ? 1.996 -16.708 -3.465 1.00 39.44 192 SER A N 1
ATOM 1452 C CA . SER A 1 192 ? 1.099 -17.853 -3.648 1.00 39.44 192 SER A CA 1
ATOM 1453 C C . SER A 1 192 ? 0.249 -18.076 -2.388 1.00 39.44 192 SER A C 1
ATOM 1455 O O . SER A 1 192 ? 0.746 -18.231 -1.273 1.00 39.44 192 SER A O 1
ATOM 1457 N N . SER A 1 193 ? -1.071 -18.095 -2.569 1.00 49.72 193 SER A N 1
ATOM 1458 C CA . SER A 1 193 ? -2.097 -18.148 -1.515 1.00 49.72 193 SER A CA 1
ATOM 1459 C C . SER A 1 193 ? -2.005 -19.339 -0.549 1.00 49.72 193 SER A C 1
ATOM 1461 O O . SER A 1 193 ? -2.667 -19.323 0.485 1.00 49.72 193 SER A O 1
ATOM 1463 N N . ARG A 1 194 ? -1.176 -20.354 -0.828 1.00 43.09 194 ARG A N 1
ATOM 1464 C CA . ARG A 1 194 ? -1.055 -21.563 0.005 1.00 43.09 194 ARG A CA 1
ATOM 1465 C C . ARG A 1 194 ? -0.235 -21.372 1.284 1.00 43.09 194 ARG A C 1
ATOM 1467 O O . ARG A 1 194 ? -0.447 -22.110 2.236 1.00 43.09 194 ARG A O 1
ATOM 1474 N N . HIS A 1 195 ? 0.648 -20.373 1.351 1.00 43.06 195 HIS A N 1
ATOM 1475 C CA . HIS A 1 195 ? 1.508 -20.172 2.529 1.00 43.06 195 HIS A CA 1
ATOM 1476 C C . HIS A 1 195 ? 0.876 -19.320 3.640 1.00 43.06 195 HIS A C 1
ATOM 1478 O O . HIS A 1 195 ? 1.390 -19.291 4.754 1.00 43.06 195 HIS A O 1
ATOM 1484 N N . LYS A 1 196 ? -0.257 -18.656 3.377 1.00 47.84 196 LYS A N 1
ATOM 1485 C CA . LYS A 1 196 ? -0.925 -17.787 4.365 1.00 47.84 196 LYS A CA 1
ATOM 1486 C C . LYS A 1 196 ? -1.737 -18.548 5.423 1.00 47.84 196 LYS A C 1
ATOM 1488 O O . LYS A 1 196 ? -2.124 -17.951 6.416 1.00 47.84 196 LYS A O 1
ATOM 1493 N N . ILE A 1 197 ? -1.982 -19.846 5.229 1.00 46.62 197 ILE A N 1
ATOM 1494 C CA . ILE A 1 197 ? -2.883 -20.652 6.076 1.00 46.62 197 ILE A CA 1
ATOM 1495 C C . ILE A 1 197 ? -2.137 -21.271 7.281 1.00 46.62 197 ILE A C 1
ATOM 1497 O O . ILE A 1 197 ? -2.754 -21.688 8.251 1.00 46.62 197 ILE A O 1
ATOM 1501 N N . SER A 1 198 ? -0.798 -21.294 7.265 1.00 41.72 198 SER A N 1
ATOM 1502 C CA . SER A 1 198 ? 0.011 -22.007 8.270 1.00 41.72 198 SER A CA 1
ATOM 1503 C C . SER A 1 198 ? 0.319 -21.211 9.549 1.00 41.72 198 SER A C 1
ATOM 1505 O O . SER A 1 198 ? 0.942 -21.760 10.456 1.00 41.72 198 SER A O 1
ATOM 1507 N N . ALA A 1 199 ? -0.061 -19.937 9.643 1.00 43.50 199 ALA A N 1
ATOM 1508 C CA . ALA A 1 199 ? 0.281 -19.088 10.786 1.00 43.50 199 ALA A CA 1
ATOM 1509 C C . ALA A 1 199 ? -0.965 -18.738 11.613 1.00 43.50 199 ALA A C 1
ATOM 1511 O O . ALA A 1 199 ? -1.367 -17.581 11.699 1.00 43.50 199 ALA A O 1
ATOM 1512 N N . GLY A 1 200 ? -1.579 -19.762 12.209 1.00 37.44 200 GLY A N 1
ATOM 1513 C CA . GLY A 1 200 ? -2.351 -19.580 13.439 1.00 37.44 200 GLY A CA 1
ATOM 1514 C C . GLY A 1 200 ? -1.390 -19.328 14.611 1.00 37.44 200 GLY A C 1
ATOM 1515 O O . GLY A 1 200 ? -0.253 -19.809 14.563 1.00 37.44 200 GLY A O 1
ATOM 1516 N N . PRO A 1 201 ? -1.790 -18.550 15.629 1.00 42.44 201 PRO A N 1
ATOM 1517 C CA . PRO A 1 201 ? -0.906 -18.200 16.733 1.00 42.44 201 PRO A CA 1
ATOM 1518 C C . PRO A 1 201 ? -0.541 -19.457 17.536 1.00 42.44 201 PRO A C 1
ATOM 1520 O O . PRO A 1 201 ? -1.400 -20.301 17.796 1.00 42.44 201 PRO A O 1
ATOM 1523 N N . LYS A 1 202 ? 0.742 -19.575 17.891 1.00 36.62 202 LYS A N 1
ATOM 1524 C CA . LYS A 1 202 ? 1.184 -20.391 19.027 1.00 36.62 202 LYS A CA 1
ATOM 1525 C C . LYS A 1 202 ? 0.980 -19.600 20.308 1.00 36.62 202 LYS A C 1
ATOM 1527 O O . LYS A 1 202 ? 1.200 -18.369 20.245 1.00 36.62 202 LYS A O 1
#

Sequence (202 aa):
MDPLTLSGIASVLLKAGPGLIRSVGRWFGGGTSAAADSVAGMVESVRESLPDTEQQRVLEQKMATLSPEQLVQLDTLKVQLQQLDVERQKLVLADRQAAHHEQQETIRNGDNATDSYVRQTRPLLARLSCYSSLAYVLLLSCGQIAGAIAGARGITLHMPSPDWDITLMLLTPALGYLGVRTLDGFARYSKSSRHKISAGPK

Foldseek 3Di:
DDLVVLLLLLVLDLVCALVNLQVLQVVVDDPLNVLSNVLNVLSVVLVVPDDPVCSSVVSSVVVVPDDPVSVVSSVVSSVVSVVVVVVVVVVVVVVVVVVVVVVVVVVVCQCPDPDPCSNCVLVVLLVQLVVVLVCQQCVQVVQVVVQVVCVVVVHHRDGDHDDPVVSCVSNVSNCVSVVVPDPVPVDVDDPPPPVVVPDDDD

pLDDT: mean 80.08, std 13.9, range [36.62, 96.44]

Secondary structure (DSSP, 8-state):
--HHHHHHHHHHHHHHHHHHHHHHHHHH-HHHHHHHHHHHHHHHHHHHHS-HHHHHHHHHHHHTTS-HHHHHHHHHHHHHHHHHHHHHHHHHHHHHHHHHHHHHHHHHHHHT-SSHHHHHHHHHHHHHHHHHHHHHHHHHHHHHHHHHHHHHTT-----PPPPHHHHHHHHHHHHHHHT---GGG--SS-SSTTGGGS----

Organism: Salmonella montevideo (NCBI:txid115981)

Radius of gyration: 30.74 Å; chains: 1; bounding box: 76×41×72 Å